Protein AF-A0A0L6TWX8-F1 (afdb_monomer)

Mean predicted aligned error: 14.53 Å

Organism: NCBI:txid52689

Solvent-accessible surface area (backbone atoms only — not comparable to full-atom values): 15611 Å² total; per-residue (Å²): 118,75,70,60,56,54,52,52,52,52,53,52,51,53,51,51,51,51,52,50,50,51,49,51,51,53,54,48,52,55,55,51,54,68,70,70,32,53,70,44,40,87,85,57,81,61,77,42,64,78,26,39,90,95,39,33,25,32,33,83,44,60,60,64,20,26,40,32,37,66,31,41,37,48,28,21,77,72,57,33,27,45,36,45,32,27,65,56,96,90,38,69,46,34,34,43,34,61,51,26,76,34,31,60,36,87,81,57,58,44,62,48,48,66,19,71,42,76,54,89,46,52,65,86,70,58,38,72,68,50,25,43,89,58,18,51,36,34,27,34,24,28,26,41,74,50,64,35,73,33,40,37,39,38,54,39,54,93,77,44,58,66,71,41,41,26,29,37,33,38,48,49,62,51,50,95,78,66,55,95,59,67,71,55,65,50,53,87,90,66,75,86,86,47,71,57,68,44,85,73,48,70,79,37,52,24,53,94,32,26,36,65,50,73,42,46,56,35,14,31,36,35,38,30,67,61,54,94,85,66,73,74,77,63,80,89,72,71,60,86,84,57,59,82,73,76,55,73,57,73,65,50,55,55,54,30,65,75,64,80,45,86,82,78,81,72,86,77,80,77,76,91,76,91,128

Sequence (275 aa):
MVCSEKITKTVSCLFRVLFTIIIIQIVSFTTTYQVFAETIGDDTIHDSGTGIVEDPYIYNVDALSKVSWKHLKTIGDEQIHEIYQIIEYGVVQYSWYFSPEICKNPSISGPYFLGINKYSISKSDNLPGGSSNDSLYFSFALKRDFPGQVKIKLNVSDNFADGTVLALNYYGGYDSTSDHGDSPLILPGEIYTCSGAEAVASGLTVTDGYVEFYVRHGGNYYLKSESTDDATINSDDVVLGKIGELFSGKIAATIADCFGKTIEDTVTGGRFKQH

Radius of gyration: 26.07 Å; Cα contacts (8 Å, |Δi|>4): 466; chains: 1; bounding box: 58×114×45 Å

pLDDT: mean 76.08, std 20.74, range [28.86, 98.56]

Nearest PDB structures (foldseek):
  3vny-assembly1_A  TM=2.890E-01  e=2.982E-03  Acidobacterium capsulatum ATCC 51196
  5l77-assembly1_A  TM=3.018E-01  e=1.497E-02  Acidobacterium capsulatum
  7rga-assembly1_D  TM=3.113E-01  e=1.449E-01  synthetic construct
  4ccl-assembly1_A  TM=1.686E-01  e=3.550E-01  Escherichia coli
  8pe9-assembly1_A  TM=1.745E-01  e=7.271E-01  Homo sapiens

Foldseek 3Di:
DVVVVVVVVVVVVVVVVVVVVVVVVVVVVVVVLLVPAAEDDPPDDFPFFDQDPVTAGEHAGALSHKYALRRLLVCLVVQGWYKYFHDDPNHTQKIKTDGSPLSPQPLRAAIARNHKAWDAAAQVLQEQQGGLQFKIKIFGQFQWFDSFWMKMKGQQQVRDDFFFWKWKKADDRNDPPDDRHDGHTDDHPNDDRDNDIDTDDTRFGQDPRITMDIDGGTTMMMMGGDDPVNPPPDPVPPPVPPPVPVPPDDNQVVVCVVVVDRDDDPPPVDDDDDD

Structure (mmCIF, N/CA/C/O backbone):
data_AF-A0A0L6TWX8-F1
#
_entry.id   AF-A0A0L6TWX8-F1
#
loop_
_atom_site.group_PDB
_atom_site.id
_atom_site.type_symbol
_atom_site.label_atom_id
_atom_site.label_alt_id
_atom_site.label_comp_id
_atom_site.label_asym_id
_atom_site.label_entity_id
_atom_site.label_seq_id
_atom_site.pdbx_PDB_ins_code
_atom_site.Cartn_x
_atom_site.Cartn_y
_atom_site.Cartn_z
_atom_site.occupancy
_atom_site.B_iso_or_equiv
_atom_site.auth_seq_id
_atom_site.auth_comp_id
_atom_site.auth_asym_id
_atom_site.auth_atom_id
_atom_site.pdbx_PDB_model_num
ATOM 1 N N . MET A 1 1 ? -24.073 58.106 -2.240 1.00 52.97 1 MET A N 1
ATOM 2 C CA . MET A 1 1 ? -24.107 56.838 -3.011 1.00 52.97 1 MET A CA 1
ATOM 3 C C . MET A 1 1 ? -22.819 56.529 -3.784 1.00 52.97 1 MET A C 1
ATOM 5 O O . MET A 1 1 ? -22.441 55.371 -3.807 1.00 52.97 1 MET A O 1
ATOM 9 N N . VAL A 1 2 ? -22.080 57.508 -4.326 1.00 51.25 2 VAL A N 1
ATOM 10 C CA . VAL A 1 2 ? -20.881 57.268 -5.175 1.00 51.25 2 VAL A CA 1
ATOM 11 C C . VAL A 1 2 ? -19.676 56.630 -4.445 1.00 51.25 2 VAL A C 1
ATOM 13 O O . VAL A 1 2 ? -18.870 55.935 -5.058 1.00 51.25 2 VAL A O 1
ATOM 16 N N . CYS A 1 3 ? -19.551 56.816 -3.125 1.00 48.66 3 CYS A N 1
ATOM 17 C CA . CYS A 1 3 ? -18.422 56.270 -2.354 1.00 48.66 3 CYS A CA 1
ATOM 18 C C . CYS A 1 3 ? -18.519 54.744 -2.135 1.00 48.66 3 CYS A C 1
ATOM 20 O O . CYS A 1 3 ? -17.508 54.050 -2.108 1.00 48.66 3 CYS A O 1
ATOM 22 N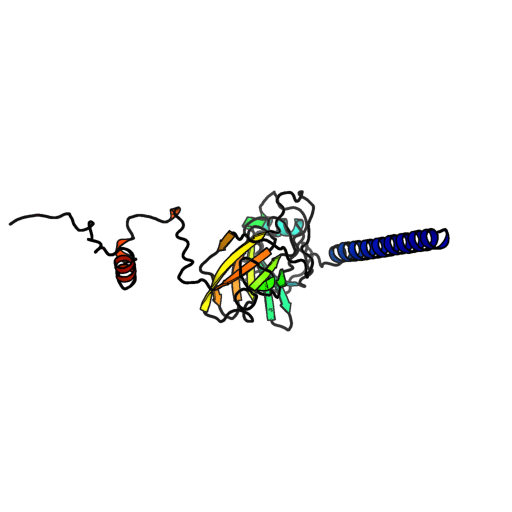 N . SER A 1 4 ? -19.741 54.208 -2.042 1.00 54.06 4 SER A N 1
ATOM 23 C CA . SER A 1 4 ? -19.991 52.782 -1.782 1.00 54.06 4 SER A CA 1
ATOM 24 C C . SER A 1 4 ? -19.680 51.906 -3.006 1.00 54.06 4 SER A C 1
ATOM 26 O O . SER A 1 4 ? -19.086 50.838 -2.873 1.00 54.06 4 SER A O 1
ATOM 28 N N . GLU A 1 5 ? -19.965 52.391 -4.217 1.00 57.28 5 GLU A N 1
ATOM 29 C CA . GLU A 1 5 ? -19.708 51.654 -5.464 1.00 57.28 5 GLU A CA 1
ATOM 30 C C . GLU A 1 5 ? -18.214 51.486 -5.777 1.00 57.28 5 GLU A C 1
ATOM 32 O O . GLU A 1 5 ? -17.787 50.418 -6.223 1.00 57.28 5 GLU A O 1
ATOM 37 N N . LYS A 1 6 ? -17.398 52.521 -5.519 1.00 61.16 6 LYS A N 1
ATOM 38 C CA . LYS A 1 6 ? -15.941 52.450 -5.719 1.00 61.16 6 LYS A CA 1
ATOM 39 C C . LYS A 1 6 ? -15.286 51.454 -4.766 1.00 61.16 6 LYS A C 1
ATOM 41 O O . LYS A 1 6 ? -14.470 50.655 -5.209 1.00 61.16 6 LYS A O 1
ATOM 46 N N . ILE A 1 7 ? -15.679 51.456 -3.491 1.00 63.84 7 ILE A N 1
ATOM 47 C CA . ILE A 1 7 ? -15.157 50.513 -2.491 1.00 63.84 7 ILE A CA 1
ATOM 48 C C . ILE A 1 7 ? -15.524 49.074 -2.879 1.00 63.84 7 ILE A C 1
ATOM 50 O O . ILE A 1 7 ? -14.665 48.196 -2.872 1.00 63.84 7 ILE A O 1
ATOM 54 N N . THR A 1 8 ? -16.763 48.847 -3.320 1.00 62.69 8 THR A N 1
ATOM 55 C CA . THR A 1 8 ? -17.245 47.513 -3.712 1.00 62.69 8 THR A CA 1
ATOM 56 C C . THR A 1 8 ? -16.487 46.951 -4.925 1.00 62.69 8 THR A C 1
ATOM 58 O O . THR A 1 8 ? -16.101 45.781 -4.927 1.00 62.69 8 THR A O 1
ATOM 61 N N . LYS A 1 9 ? -16.189 47.783 -5.935 1.00 67.06 9 LYS A N 1
ATOM 62 C CA . LYS A 1 9 ? -15.389 47.372 -7.106 1.00 67.06 9 LYS A CA 1
ATOM 63 C C . LYS A 1 9 ? -13.933 47.063 -6.746 1.00 67.06 9 LYS A C 1
ATOM 65 O O . LYS A 1 9 ? -13.396 46.066 -7.228 1.00 67.06 9 LYS A O 1
ATOM 70 N N . THR A 1 10 ? -13.311 47.861 -5.879 1.00 67.12 10 THR A N 1
ATOM 71 C CA . THR A 1 10 ? -11.927 47.628 -5.433 1.00 67.12 10 THR A CA 1
ATOM 72 C C . THR A 1 10 ? -11.805 46.342 -4.613 1.00 67.12 10 THR A C 1
ATOM 74 O O . THR A 1 10 ? -10.899 45.548 -4.862 1.00 67.12 10 THR A O 1
ATOM 77 N N . VAL A 1 11 ? -12.747 46.081 -3.700 1.00 64.69 11 VAL A N 1
ATOM 78 C CA . VAL A 1 11 ? -12.783 44.842 -2.901 1.00 64.69 11 VAL A CA 1
ATOM 79 C C . VAL A 1 11 ? -13.007 43.615 -3.790 1.00 64.69 11 VAL A C 1
ATOM 81 O O . VAL A 1 11 ? -12.303 42.620 -3.641 1.00 64.69 11 VAL A O 1
ATOM 84 N N . SER A 1 12 ? -13.916 43.695 -4.769 1.00 71.81 12 SER A N 1
ATOM 85 C CA . SER A 1 12 ? -14.145 42.606 -5.731 1.00 71.81 12 SER A CA 1
ATOM 86 C C . SER A 1 12 ? -12.903 42.303 -6.581 1.00 71.81 12 SER A C 1
ATOM 88 O O . SER A 1 12 ? -12.582 41.137 -6.812 1.00 71.81 12 SER A O 1
ATOM 90 N N . CYS A 1 13 ? -12.166 43.334 -7.008 1.00 70.50 13 CYS A N 1
ATOM 91 C CA . CYS A 1 13 ? -10.932 43.167 -7.775 1.00 70.50 13 CYS A CA 1
ATOM 92 C C . CYS A 1 13 ? -9.820 42.509 -6.942 1.00 70.50 13 CYS A C 1
ATOM 94 O O . CYS A 1 13 ? -9.168 41.584 -7.421 1.00 70.50 13 CYS A O 1
ATOM 96 N N . LEU A 1 14 ? -9.643 42.933 -5.686 1.00 68.56 14 LEU A N 1
ATOM 97 C CA . LEU A 1 14 ? -8.686 42.326 -4.752 1.00 68.56 14 LEU A CA 1
ATOM 98 C C . LEU A 1 14 ? -9.008 40.851 -4.485 1.00 68.56 14 LEU A C 1
ATOM 100 O O . LEU A 1 14 ? -8.105 40.020 -4.528 1.00 68.56 14 LEU A O 1
ATOM 104 N N . PHE A 1 15 ? -10.286 40.510 -4.296 1.00 69.50 15 PHE A N 1
ATOM 105 C CA . PHE A 1 15 ? -10.714 39.121 -4.106 1.00 69.50 15 PHE A CA 1
ATOM 106 C C . PHE A 1 15 ? -10.405 38.245 -5.326 1.00 69.50 15 PHE A C 1
ATOM 108 O O . PHE A 1 15 ? -9.916 37.129 -5.173 1.00 69.50 15 PHE A O 1
ATOM 115 N N . ARG A 1 16 ? -10.632 38.756 -6.544 1.00 68.88 16 ARG A N 1
ATOM 116 C CA . ARG A 1 16 ? -10.313 38.030 -7.786 1.00 68.88 16 ARG A CA 1
ATOM 117 C C . ARG A 1 16 ? -8.814 37.803 -7.954 1.00 68.88 16 ARG A C 1
ATOM 119 O O . ARG A 1 16 ? -8.414 36.707 -8.338 1.00 68.88 16 ARG A O 1
ATOM 126 N N . VAL A 1 17 ? -7.987 38.802 -7.646 1.00 69.25 17 VAL A N 1
ATOM 127 C CA . VAL A 1 17 ? -6.523 38.671 -7.706 1.00 69.25 17 VAL A CA 1
ATOM 128 C C . VAL A 1 17 ? -6.030 37.659 -6.672 1.00 69.25 17 VAL A C 1
ATOM 130 O O . VAL A 1 17 ? -5.263 36.769 -7.026 1.00 69.25 17 VAL A O 1
ATOM 133 N N . LEU A 1 18 ? -6.524 37.724 -5.431 1.00 69.25 18 LEU A N 1
ATOM 134 C CA . LEU A 1 18 ? -6.156 36.779 -4.374 1.00 69.25 18 LEU A CA 1
ATOM 135 C C . LEU A 1 18 ? -6.551 35.340 -4.737 1.00 69.25 18 LEU A C 1
ATOM 137 O O . LEU A 1 18 ? -5.734 34.432 -4.630 1.00 69.25 18 LEU A O 1
ATOM 141 N N . PHE A 1 19 ? -7.774 35.143 -5.235 1.00 69.31 19 PHE A N 1
ATOM 142 C CA . PHE A 1 19 ? -8.264 33.836 -5.675 1.00 69.31 19 PHE A CA 1
ATOM 143 C C . PHE A 1 19 ? -7.432 33.275 -6.837 1.00 69.31 19 PHE A C 1
ATOM 145 O O . PHE A 1 19 ? -7.092 32.098 -6.844 1.00 69.31 19 PHE A O 1
ATOM 152 N N . THR A 1 20 ? -7.026 34.131 -7.779 1.00 63.00 20 THR A N 1
ATOM 153 C CA . THR A 1 20 ? -6.159 33.729 -8.897 1.00 63.00 20 THR A CA 1
ATOM 154 C C . THR A 1 20 ? -4.756 33.349 -8.414 1.00 63.00 20 THR A C 1
ATOM 156 O O . THR A 1 20 ? -4.215 32.349 -8.869 1.00 63.00 20 THR A O 1
ATOM 159 N N . ILE A 1 21 ? -4.178 34.091 -7.461 1.00 65.75 21 ILE A N 1
ATOM 160 C CA . ILE A 1 21 ? -2.875 33.759 -6.858 1.00 65.75 21 ILE A CA 1
ATOM 161 C C . ILE A 1 21 ? -2.948 32.423 -6.111 1.00 65.75 21 ILE A C 1
ATOM 163 O O . ILE A 1 21 ? -2.058 31.596 -6.277 1.00 65.75 21 ILE A O 1
ATOM 167 N N . ILE A 1 22 ? -4.016 32.186 -5.344 1.00 64.25 22 ILE A N 1
ATOM 168 C CA . ILE A 1 22 ? -4.240 30.918 -4.637 1.00 64.25 22 ILE A CA 1
ATOM 169 C C . ILE A 1 22 ? -4.346 29.760 -5.636 1.00 64.25 22 ILE A C 1
ATOM 171 O O . ILE A 1 22 ? -3.660 28.757 -5.468 1.00 64.25 22 ILE A O 1
ATOM 175 N N . ILE A 1 23 ? -5.126 29.912 -6.713 1.00 58.44 23 ILE A N 1
ATOM 176 C CA . ILE A 1 23 ? -5.220 28.893 -7.770 1.00 58.44 23 ILE A CA 1
ATOM 177 C C . ILE A 1 23 ? -3.853 28.640 -8.408 1.00 58.44 23 ILE A C 1
ATOM 179 O O . ILE A 1 23 ? -3.458 27.487 -8.541 1.00 58.44 23 ILE A O 1
ATOM 183 N N . ILE A 1 24 ? -3.105 29.688 -8.768 1.00 55.84 24 ILE A N 1
ATOM 184 C CA . ILE A 1 24 ? -1.770 29.537 -9.362 1.00 55.84 24 ILE A CA 1
ATOM 185 C C . ILE A 1 24 ? -0.830 28.816 -8.395 1.00 55.84 24 ILE A C 1
ATOM 187 O O . ILE A 1 24 ? -0.098 27.932 -8.830 1.00 55.84 24 ILE A O 1
ATOM 191 N N . GLN A 1 25 ? -0.860 29.133 -7.098 1.00 51.19 25 GLN A N 1
ATOM 192 C CA . GLN A 1 25 ? -0.039 28.437 -6.108 1.00 51.19 25 GLN A CA 1
ATOM 193 C C . GLN A 1 25 ? -0.443 26.967 -5.946 1.00 51.19 25 GLN A C 1
ATOM 195 O O . GLN A 1 25 ? 0.442 26.121 -5.918 1.00 51.19 25 GLN A O 1
ATOM 200 N N . ILE A 1 26 ? -1.739 26.639 -5.936 1.00 56.88 26 ILE A N 1
ATOM 201 C CA . ILE A 1 26 ? -2.235 25.252 -5.858 1.00 56.88 26 ILE A CA 1
ATOM 202 C C . ILE A 1 26 ? -1.855 24.447 -7.113 1.00 56.88 26 ILE A C 1
ATOM 204 O O . ILE A 1 26 ? -1.359 23.323 -7.008 1.00 56.88 26 ILE A O 1
ATOM 208 N N . VAL A 1 27 ? -2.038 25.022 -8.305 1.00 54.56 27 VAL A N 1
ATOM 209 C CA . VAL A 1 27 ? -1.674 24.385 -9.585 1.00 54.56 27 VAL A CA 1
ATOM 210 C C . VAL A 1 27 ? -0.156 24.232 -9.707 1.00 54.56 27 VAL A C 1
ATOM 212 O O . VAL A 1 27 ? 0.332 23.205 -10.178 1.00 54.56 27 VAL A O 1
ATOM 215 N N . SER A 1 28 ? 0.613 25.212 -9.227 1.00 47.78 28 SER A N 1
ATOM 216 C CA . SER A 1 28 ? 2.074 25.107 -9.177 1.00 47.78 28 SER A CA 1
ATOM 217 C C . SER A 1 28 ? 2.501 24.009 -8.204 1.00 47.78 28 SER A C 1
ATOM 219 O O . SER A 1 28 ? 3.353 23.204 -8.549 1.00 47.78 28 SER A O 1
ATOM 221 N N . PHE A 1 29 ? 1.883 23.899 -7.025 1.00 48.72 29 PHE A N 1
ATOM 222 C CA . PHE A 1 29 ? 2.248 22.880 -6.035 1.00 48.72 29 PHE A CA 1
ATOM 223 C C . PHE A 1 29 ? 1.997 21.457 -6.556 1.00 48.72 29 PHE A C 1
ATOM 225 O O . PHE A 1 29 ? 2.866 20.598 -6.450 1.00 48.72 29 PHE A O 1
ATOM 232 N N . THR A 1 30 ? 0.846 21.230 -7.195 1.00 50.22 30 THR A N 1
ATOM 233 C CA . THR A 1 30 ? 0.455 19.924 -7.757 1.00 50.22 30 THR A CA 1
ATOM 234 C C . THR A 1 30 ? 1.315 19.491 -8.947 1.00 50.22 30 THR A C 1
ATOM 236 O O . THR A 1 30 ? 1.761 18.345 -8.995 1.00 50.22 30 THR A O 1
ATOM 239 N N . THR A 1 31 ? 1.624 20.404 -9.872 1.00 50.50 31 THR A N 1
ATOM 240 C CA . THR A 1 31 ? 2.529 20.119 -11.004 1.00 50.50 31 THR A CA 1
ATOM 241 C C . THR A 1 31 ? 3.974 19.896 -10.558 1.00 50.50 31 THR A C 1
ATOM 243 O O . THR A 1 31 ? 4.633 18.986 -11.054 1.00 50.50 31 THR A O 1
ATOM 246 N N . THR A 1 32 ? 4.454 20.652 -9.568 1.00 48.44 32 THR A N 1
ATOM 247 C CA . THR A 1 32 ? 5.786 20.452 -8.970 1.00 48.44 32 THR A CA 1
ATOM 248 C C . THR A 1 32 ? 5.875 19.070 -8.308 1.00 48.44 32 THR A C 1
ATOM 250 O O . THR A 1 32 ? 6.834 18.337 -8.532 1.00 48.44 32 THR A O 1
ATOM 253 N N . TYR A 1 33 ? 4.833 18.646 -7.587 1.00 49.78 33 TYR A N 1
ATOM 254 C CA . TYR A 1 33 ? 4.781 17.341 -6.917 1.00 49.78 33 TYR A CA 1
ATOM 255 C C . TYR A 1 33 ? 4.940 16.153 -7.884 1.00 49.78 33 TYR A C 1
ATOM 257 O O . TYR A 1 33 ? 5.657 15.199 -7.594 1.00 49.78 33 TYR A O 1
ATOM 265 N N . GLN A 1 34 ? 4.331 16.219 -9.074 1.00 51.22 34 GLN A N 1
ATOM 266 C CA . GLN A 1 34 ? 4.442 15.152 -10.077 1.00 51.22 34 GLN A CA 1
ATOM 267 C C . GLN A 1 34 ? 5.815 15.084 -10.768 1.00 51.22 34 GLN A C 1
ATOM 269 O O . GLN A 1 34 ? 6.209 14.005 -11.228 1.00 51.22 34 GLN A O 1
ATOM 274 N N . VAL A 1 35 ? 6.532 16.210 -10.851 1.00 53.06 35 VAL A N 1
ATOM 275 C CA . VAL A 1 35 ? 7.822 16.334 -11.554 1.00 53.06 35 VAL A CA 1
ATOM 276 C C . VAL A 1 35 ? 9.005 15.885 -10.688 1.00 53.06 35 VAL A C 1
ATOM 278 O O . VAL A 1 35 ? 9.971 15.368 -11.241 1.00 53.06 35 VAL A O 1
ATOM 281 N N . PHE A 1 36 ? 8.928 16.018 -9.358 1.00 55.78 36 PHE A N 1
ATOM 282 C CA . PHE A 1 36 ? 10.030 15.666 -8.443 1.00 55.78 36 PHE A CA 1
ATOM 283 C C . PHE A 1 36 ? 9.900 14.301 -7.756 1.00 55.78 36 PHE A C 1
ATOM 285 O O . PHE A 1 36 ? 10.819 13.895 -7.054 1.00 55.78 36 PHE A O 1
ATOM 292 N N . ALA A 1 37 ? 8.794 13.584 -7.965 1.00 67.38 37 ALA A N 1
ATOM 293 C CA . ALA A 1 37 ? 8.661 12.197 -7.534 1.00 67.38 37 ALA A CA 1
ATOM 294 C C . ALA A 1 37 ? 9.741 11.321 -8.191 1.00 67.38 37 ALA A C 1
ATOM 296 O O . ALA A 1 37 ? 9.761 11.195 -9.425 1.00 67.38 37 ALA A O 1
ATOM 297 N N . GLU A 1 38 ? 10.599 10.700 -7.376 1.00 83.75 38 GLU A N 1
ATOM 298 C CA . GLU A 1 38 ? 11.578 9.723 -7.848 1.00 83.75 38 GLU A CA 1
ATOM 299 C C . GLU A 1 38 ? 10.867 8.634 -8.652 1.00 83.75 38 GLU A C 1
ATOM 301 O O . GLU A 1 38 ? 9.822 8.111 -8.252 1.00 83.75 38 GLU A O 1
ATOM 306 N N . THR A 1 39 ? 11.385 8.371 -9.850 1.00 90.50 39 THR A N 1
ATOM 307 C CA . THR A 1 39 ? 10.780 7.419 -10.778 1.00 90.50 39 THR A CA 1
ATOM 308 C C . THR A 1 39 ? 11.631 6.174 -10.825 1.00 90.50 39 THR A C 1
ATOM 310 O O . THR A 1 39 ? 12.748 6.226 -11.326 1.00 90.50 39 THR A O 1
ATOM 313 N N . ILE A 1 40 ? 11.059 5.064 -10.376 1.00 93.00 40 ILE A N 1
ATOM 314 C CA . ILE A 1 40 ? 11.683 3.752 -10.470 1.00 93.00 40 ILE A CA 1
ATOM 315 C C . ILE A 1 40 ? 11.456 3.226 -11.893 1.00 93.00 40 ILE A C 1
ATOM 317 O O . ILE A 1 40 ? 10.316 3.057 -12.360 1.00 93.00 40 ILE A O 1
ATOM 321 N N . GLY A 1 41 ? 12.564 3.076 -12.608 1.00 91.75 41 GLY A N 1
ATOM 322 C CA . GLY A 1 41 ? 12.681 2.605 -13.984 1.00 91.75 41 GLY A CA 1
ATOM 323 C C . GLY A 1 41 ? 13.648 1.425 -14.095 1.00 91.75 41 GLY A C 1
ATOM 324 O O . GLY A 1 41 ? 14.266 1.029 -13.114 1.00 91.75 41 GLY A O 1
ATOM 325 N N . ASP A 1 42 ? 13.823 0.896 -15.308 1.00 87.88 42 ASP A N 1
ATOM 326 C CA . ASP A 1 42 ? 14.694 -0.267 -15.567 1.00 87.88 42 ASP A CA 1
ATOM 327 C C . ASP A 1 42 ? 16.180 -0.019 -15.238 1.00 87.88 42 ASP A C 1
ATOM 329 O O . ASP A 1 42 ? 16.956 -0.956 -15.083 1.00 87.88 42 ASP A O 1
ATOM 333 N N . ASP A 1 43 ? 16.593 1.244 -15.152 1.00 87.31 43 ASP A N 1
ATOM 334 C CA . ASP A 1 43 ? 17.942 1.682 -14.794 1.00 87.31 43 ASP A CA 1
ATOM 335 C C . ASP A 1 43 ? 18.112 1.978 -13.295 1.00 87.31 43 ASP A C 1
ATOM 337 O O . ASP A 1 43 ? 19.210 2.330 -12.854 1.00 87.31 43 ASP A O 1
ATOM 341 N N . THR A 1 44 ? 17.046 1.845 -12.503 1.00 89.94 44 THR A N 1
ATOM 342 C CA . THR A 1 44 ? 17.088 2.107 -11.062 1.00 89.94 44 THR A CA 1
ATOM 343 C C . THR A 1 44 ? 17.765 0.953 -10.335 1.00 89.94 44 THR A C 1
ATOM 345 O O . THR A 1 44 ? 17.359 -0.203 -10.438 1.00 89.94 44 THR A O 1
ATOM 348 N N . ILE A 1 45 ? 18.806 1.278 -9.571 1.00 90.38 45 ILE A N 1
ATOM 349 C CA . ILE A 1 45 ? 19.571 0.302 -8.797 1.00 90.38 45 ILE A CA 1
ATOM 350 C C . ILE A 1 45 ? 18.811 0.001 -7.503 1.00 90.38 45 ILE A C 1
ATOM 352 O O . ILE A 1 45 ? 18.521 0.908 -6.730 1.00 90.38 45 ILE A O 1
ATOM 356 N N . HIS A 1 46 ? 18.515 -1.273 -7.268 1.00 93.88 46 HIS A N 1
ATOM 357 C CA . HIS A 1 46 ? 17.953 -1.771 -6.013 1.00 93.88 46 HIS A CA 1
ATOM 358 C C . HIS A 1 46 ? 18.956 -1.673 -4.848 1.00 93.88 46 HIS A C 1
ATOM 360 O O . HIS A 1 46 ? 20.176 -1.722 -5.042 1.00 93.88 46 HIS A O 1
ATOM 366 N N . ASP A 1 47 ? 18.464 -1.649 -3.615 1.00 96.06 47 ASP A N 1
ATOM 367 C CA . ASP A 1 47 ? 19.307 -1.650 -2.417 1.00 96.06 47 ASP A CA 1
ATOM 368 C C . ASP A 1 47 ? 19.834 -3.046 -2.060 1.00 96.06 47 ASP A C 1
ATOM 370 O O . ASP A 1 47 ? 20.938 -3.182 -1.529 1.00 96.06 47 ASP A O 1
ATOM 374 N N . SER A 1 48 ? 19.048 -4.096 -2.319 1.00 96.25 48 SER A N 1
ATOM 375 C CA . SER A 1 48 ? 19.425 -5.487 -2.028 1.00 96.25 48 SER A CA 1
ATOM 376 C C . SER A 1 48 ? 18.574 -6.502 -2.800 1.00 96.25 48 SER A C 1
ATOM 378 O O . SER A 1 48 ? 17.642 -6.115 -3.501 1.00 96.25 48 SER A O 1
ATOM 380 N N . GLY A 1 49 ? 18.896 -7.791 -2.648 1.00 96.06 49 GLY A N 1
ATOM 381 C CA . GLY A 1 49 ? 18.180 -8.917 -3.251 1.00 96.06 49 GLY A CA 1
ATOM 382 C C . GLY A 1 49 ? 18.749 -9.377 -4.593 1.00 96.06 49 GLY A C 1
ATOM 383 O O . GLY A 1 49 ? 19.695 -8.791 -5.126 1.00 96.06 49 GLY A O 1
ATOM 384 N N . THR A 1 50 ? 18.163 -10.439 -5.144 1.00 95.25 50 THR A N 1
ATOM 385 C CA . THR A 1 50 ? 18.542 -11.033 -6.440 1.00 95.25 50 THR A CA 1
ATOM 386 C C . THR A 1 50 ? 17.388 -11.108 -7.442 1.00 95.25 50 THR A C 1
ATOM 388 O O . THR A 1 50 ? 17.605 -11.527 -8.578 1.00 95.25 50 THR A O 1
ATOM 391 N N . GLY A 1 51 ? 16.190 -10.659 -7.055 1.00 93.94 51 GLY A N 1
ATOM 392 C CA . GLY A 1 51 ? 15.032 -10.528 -7.942 1.00 93.94 51 GLY A CA 1
ATOM 393 C C . GLY A 1 51 ? 14.198 -11.803 -8.066 1.00 93.94 51 GLY A C 1
ATOM 394 O O . GLY A 1 51 ? 13.304 -11.867 -8.907 1.00 93.94 51 GLY A O 1
ATOM 395 N N . ILE A 1 52 ? 14.467 -12.814 -7.236 1.00 94.62 52 ILE A N 1
ATOM 396 C CA . ILE A 1 52 ? 13.711 -14.075 -7.175 1.00 94.62 52 ILE A CA 1
ATOM 397 C C . ILE A 1 52 ? 12.687 -14.048 -6.033 1.00 94.62 52 ILE A C 1
ATOM 399 O O . ILE A 1 52 ? 12.748 -13.189 -5.161 1.00 94.62 52 ILE A O 1
ATOM 403 N N . VAL A 1 53 ? 11.750 -14.999 -6.004 1.00 93.38 53 VAL A N 1
ATOM 404 C CA . VAL A 1 53 ? 10.664 -15.045 -5.003 1.00 93.38 53 VAL A CA 1
ATOM 405 C C . VAL A 1 53 ? 11.198 -15.024 -3.566 1.00 93.38 53 VAL A C 1
ATOM 407 O O . VAL A 1 53 ? 10.677 -14.299 -2.720 1.00 93.38 53 VAL A O 1
ATOM 410 N N . GLU A 1 54 ? 12.220 -15.832 -3.285 1.00 95.69 54 GLU A N 1
ATOM 411 C CA . GLU A 1 54 ? 12.801 -16.000 -1.950 1.00 95.69 54 GLU A CA 1
ATOM 412 C C . GLU A 1 54 ? 13.733 -14.850 -1.547 1.00 95.69 54 GLU A C 1
ATOM 414 O O . GLU A 1 54 ? 14.031 -14.694 -0.364 1.00 95.69 54 GLU A O 1
ATOM 419 N N . ASP A 1 55 ? 14.194 -14.067 -2.522 1.00 96.50 55 ASP A N 1
ATOM 420 C CA . ASP A 1 55 ? 15.143 -12.966 -2.355 1.00 96.50 55 ASP A CA 1
ATOM 421 C C . ASP A 1 55 ? 14.829 -11.838 -3.360 1.00 96.50 55 ASP A C 1
ATOM 423 O O . ASP A 1 55 ? 15.577 -11.613 -4.325 1.00 96.50 55 ASP A O 1
ATOM 427 N N . PRO A 1 56 ? 13.671 -11.171 -3.192 1.00 96.94 56 PRO A N 1
ATOM 428 C CA . PRO A 1 56 ? 13.205 -10.150 -4.118 1.00 96.94 56 PRO A CA 1
ATOM 429 C C . PRO A 1 56 ? 14.123 -8.933 -4.068 1.00 96.94 56 PRO A C 1
ATOM 431 O O . PRO A 1 56 ? 14.731 -8.646 -3.036 1.00 96.94 56 PRO A O 1
ATOM 434 N N . TYR A 1 57 ? 14.183 -8.173 -5.158 1.00 96.94 57 TYR A N 1
ATOM 435 C CA . TYR A 1 57 ? 14.831 -6.871 -5.121 1.00 96.94 57 TYR A CA 1
ATOM 436 C C . TYR A 1 57 ? 14.114 -5.948 -4.145 1.00 96.94 57 TYR A C 1
ATOM 438 O O . TYR A 1 57 ? 12.888 -5.834 -4.161 1.00 96.94 57 TYR A O 1
ATOM 446 N N . ILE A 1 58 ? 14.883 -5.288 -3.287 1.00 97.19 58 ILE A N 1
ATOM 447 C CA . ILE A 1 58 ? 14.364 -4.338 -2.309 1.00 97.19 58 ILE A CA 1
ATOM 448 C C . ILE A 1 58 ? 14.768 -2.937 -2.731 1.00 97.19 58 ILE A C 1
ATOM 450 O O . ILE A 1 58 ? 15.948 -2.677 -2.959 1.00 97.19 58 ILE A O 1
ATOM 454 N N . TYR A 1 59 ? 13.790 -2.042 -2.765 1.00 96.81 59 TYR A N 1
ATOM 455 C CA . TYR A 1 59 ? 13.980 -0.618 -2.996 1.00 96.81 59 TYR A CA 1
ATOM 456 C C . TYR A 1 59 ? 13.486 0.151 -1.773 1.00 96.81 59 TYR A C 1
ATOM 458 O O . TYR A 1 59 ? 12.310 0.057 -1.416 1.00 96.81 59 TYR A O 1
ATOM 466 N N . ASN A 1 60 ? 14.359 0.926 -1.146 1.00 95.25 60 ASN A N 1
ATOM 467 C CA . ASN A 1 60 ? 14.024 1.872 -0.093 1.00 95.25 60 ASN A CA 1
ATOM 468 C C . ASN A 1 60 ? 13.723 3.214 -0.745 1.00 95.25 60 ASN A C 1
ATOM 470 O O . ASN A 1 60 ? 14.609 3.868 -1.290 1.00 95.25 60 ASN A O 1
ATOM 474 N N . VAL A 1 61 ? 12.457 3.603 -0.714 1.00 93.44 61 VAL A N 1
ATOM 475 C CA . VAL A 1 61 ? 11.945 4.717 -1.508 1.00 93.44 61 VAL A CA 1
ATOM 476 C C . VAL A 1 61 ? 11.171 5.686 -0.631 1.00 93.44 61 VAL A C 1
ATOM 478 O O . VAL A 1 61 ? 10.635 5.324 0.418 1.00 93.44 61 VAL A O 1
ATOM 481 N N . ASP A 1 62 ? 11.064 6.928 -1.087 1.00 89.75 62 ASP A N 1
ATOM 482 C CA . ASP A 1 62 ? 10.249 7.929 -0.408 1.00 89.75 62 ASP A CA 1
ATOM 483 C C . ASP A 1 62 ? 8.757 7.734 -0.711 1.00 89.75 62 ASP A C 1
ATOM 485 O O . ASP A 1 62 ? 8.381 7.246 -1.780 1.00 89.75 62 ASP A O 1
ATOM 489 N N . ALA A 1 63 ? 7.884 8.222 0.176 1.00 87.25 63 ALA A N 1
ATOM 490 C CA . ALA A 1 63 ? 6.426 8.207 -0.010 1.00 87.25 63 ALA A CA 1
ATOM 491 C C . ALA A 1 63 ? 5.950 8.937 -1.287 1.00 87.25 63 ALA A C 1
ATOM 493 O O . ALA A 1 63 ? 4.817 8.756 -1.732 1.00 87.25 63 ALA A O 1
ATOM 494 N N . LEU A 1 64 ? 6.806 9.778 -1.875 1.00 87.12 64 LEU A N 1
ATOM 495 C CA . LEU A 1 64 ? 6.532 10.499 -3.120 1.00 87.12 64 LEU A CA 1
ATOM 496 C C . LEU A 1 64 ? 6.872 9.689 -4.372 1.00 87.12 64 LEU A C 1
ATOM 498 O O . LEU A 1 64 ? 6.506 10.099 -5.473 1.00 87.12 64 LEU A O 1
ATOM 502 N N . SER A 1 65 ? 7.581 8.575 -4.217 1.00 91.31 65 SER A N 1
ATOM 503 C CA . SER A 1 65 ? 8.121 7.798 -5.325 1.00 91.31 65 SER A CA 1
ATOM 504 C C . SER A 1 65 ? 7.023 7.154 -6.158 1.00 91.31 65 SER A C 1
ATOM 506 O O . SER A 1 65 ? 5.902 6.888 -5.702 1.00 91.31 65 SER A O 1
ATOM 508 N N . LYS A 1 66 ? 7.357 6.887 -7.417 1.00 92.19 66 LYS A N 1
ATOM 509 C CA . LYS A 1 66 ? 6.462 6.244 -8.373 1.00 92.19 66 LYS A CA 1
ATOM 510 C C . LYS A 1 66 ? 7.201 5.204 -9.197 1.00 92.19 66 LYS A C 1
ATOM 512 O O . LYS A 1 66 ? 8.338 5.416 -9.605 1.00 92.19 66 LYS A O 1
ATOM 517 N N . VAL A 1 67 ? 6.514 4.118 -9.520 1.00 92.94 67 VAL A N 1
ATOM 518 C CA . VAL A 1 67 ? 7.016 3.098 -10.442 1.00 92.94 67 VAL A CA 1
ATOM 519 C C . VAL A 1 67 ? 6.519 3.417 -11.843 1.00 92.94 67 VAL A C 1
ATOM 521 O O . VAL A 1 67 ? 5.329 3.688 -12.059 1.00 92.94 67 VAL A O 1
ATOM 524 N N . SER A 1 68 ? 7.427 3.423 -12.815 1.00 92.12 68 SER A N 1
ATOM 525 C CA . SER A 1 68 ? 7.035 3.619 -14.206 1.00 92.12 68 SER A CA 1
ATOM 526 C C . SER A 1 68 ? 6.266 2.398 -14.725 1.00 92.12 68 SER A C 1
ATOM 528 O O . SER A 1 68 ? 6.606 1.253 -14.445 1.00 92.12 68 SER A O 1
ATOM 530 N N . TRP A 1 69 ? 5.237 2.623 -15.544 1.00 89.94 69 TRP A N 1
ATOM 531 C CA . TRP A 1 69 ? 4.486 1.516 -16.147 1.00 89.94 69 TRP A CA 1
ATOM 532 C C . TRP A 1 69 ? 5.336 0.635 -17.067 1.00 89.94 69 TRP A C 1
ATOM 534 O O . TRP A 1 69 ? 5.003 -0.527 -17.270 1.00 89.94 69 TRP A O 1
ATOM 544 N N . LYS A 1 70 ? 6.397 1.196 -17.664 1.00 91.81 70 LYS A N 1
ATOM 545 C CA . LYS A 1 70 ? 7.328 0.445 -18.513 1.00 91.81 70 LYS A CA 1
ATOM 546 C C . LYS A 1 70 ? 8.108 -0.554 -17.675 1.00 91.81 70 LYS A C 1
ATOM 548 O O . LYS A 1 70 ? 8.143 -1.717 -18.036 1.00 91.81 70 LYS A O 1
ATOM 553 N N . HIS A 1 71 ? 8.600 -0.107 -16.525 1.00 93.62 71 HIS A N 1
ATOM 554 C CA . HIS A 1 71 ? 9.298 -0.971 -15.592 1.00 93.62 71 HIS A CA 1
ATOM 555 C C . HIS A 1 71 ? 8.397 -2.070 -15.028 1.00 93.62 71 HIS A C 1
ATOM 557 O O . HIS A 1 71 ? 8.781 -3.231 -15.027 1.00 93.62 71 HIS A O 1
ATOM 563 N N . LEU A 1 72 ? 7.139 -1.754 -14.689 1.00 92.81 72 LEU A N 1
ATOM 564 C CA . LEU A 1 72 ? 6.176 -2.801 -14.329 1.00 92.81 72 LEU A CA 1
ATOM 565 C C . LEU A 1 72 ? 6.016 -3.852 -15.439 1.00 92.81 72 LEU A C 1
ATOM 567 O O . LEU A 1 72 ? 5.877 -5.027 -15.131 1.00 92.81 72 LEU A O 1
ATOM 571 N N . LYS A 1 73 ? 6.071 -3.478 -16.725 1.00 92.12 73 LYS A N 1
ATOM 572 C CA . LYS A 1 73 ? 6.064 -4.474 -17.810 1.00 92.12 73 LYS A CA 1
ATOM 573 C C . LYS A 1 73 ? 7.331 -5.324 -17.810 1.00 92.12 73 LYS A C 1
ATOM 575 O O . LYS A 1 73 ? 7.203 -6.534 -17.938 1.00 92.12 73 LYS A O 1
ATOM 580 N N . THR A 1 74 ? 8.504 -4.730 -17.592 1.00 92.88 74 THR A N 1
ATOM 581 C CA . THR A 1 74 ? 9.775 -5.461 -17.439 1.00 92.88 74 THR A CA 1
ATOM 582 C C . THR A 1 74 ? 9.691 -6.502 -16.322 1.00 92.88 74 THR A C 1
ATOM 584 O O . THR A 1 74 ? 9.994 -7.667 -16.556 1.00 92.88 74 THR A O 1
ATOM 587 N N . ILE A 1 75 ? 9.166 -6.129 -15.149 1.00 93.50 75 ILE A N 1
ATOM 588 C CA . ILE A 1 75 ? 8.919 -7.050 -14.022 1.00 93.50 75 ILE A CA 1
ATOM 589 C C . ILE A 1 75 ? 8.064 -8.246 -14.468 1.00 93.50 75 ILE A C 1
ATOM 591 O O . ILE A 1 75 ? 8.361 -9.399 -14.149 1.00 93.50 75 ILE A O 1
ATOM 595 N N . GLY A 1 76 ? 7.007 -7.982 -15.241 1.00 93.25 76 GLY A N 1
ATOM 596 C CA . GLY A 1 76 ? 6.137 -9.017 -15.792 1.00 93.25 76 GLY A CA 1
ATOM 597 C C . GLY A 1 76 ? 6.830 -9.904 -16.827 1.00 93.25 76 GLY A C 1
ATOM 598 O O . GLY A 1 76 ? 6.742 -11.128 -16.737 1.00 93.25 76 GLY A O 1
ATOM 599 N N . ASP A 1 77 ? 7.527 -9.315 -17.790 1.00 93.62 77 ASP A N 1
ATOM 600 C CA . ASP A 1 77 ? 8.164 -10.027 -18.901 1.00 93.62 77 ASP A CA 1
ATOM 601 C C . ASP A 1 77 ? 9.355 -10.877 -18.430 1.00 93.62 77 ASP A C 1
ATOM 603 O O . ASP A 1 77 ? 9.507 -12.023 -18.860 1.00 93.62 77 ASP A O 1
ATOM 607 N N . GLU A 1 78 ? 10.150 -10.353 -17.497 1.00 94.38 78 GLU A N 1
ATOM 608 C CA . GLU A 1 78 ? 11.367 -10.990 -16.982 1.00 94.38 78 GLU A CA 1
ATOM 609 C C . GLU A 1 78 ? 11.136 -11.828 -15.716 1.00 94.38 78 GLU A C 1
ATOM 611 O O . GLU A 1 78 ? 12.038 -12.537 -15.278 1.00 94.38 78 GLU A O 1
ATOM 616 N N . GLN A 1 79 ? 9.916 -11.818 -15.166 1.00 94.69 79 GLN A N 1
ATOM 617 C CA . GLN A 1 79 ? 9.550 -12.551 -13.945 1.00 94.69 79 GLN A CA 1
ATOM 618 C C . GLN A 1 79 ? 10.355 -12.122 -12.707 1.00 94.69 79 GLN A C 1
ATOM 620 O O . GLN A 1 79 ? 10.760 -12.955 -11.898 1.00 94.69 79 GLN A O 1
ATOM 625 N N . ILE A 1 80 ? 10.567 -10.815 -12.559 1.00 94.12 80 ILE A N 1
ATOM 626 C CA . ILE A 1 80 ? 11.333 -10.228 -11.454 1.00 94.12 80 ILE A CA 1
ATOM 627 C C . ILE A 1 80 ? 10.418 -10.006 -10.247 1.00 94.12 80 ILE A C 1
ATOM 629 O O . ILE A 1 80 ? 9.283 -9.559 -10.383 1.00 94.12 80 ILE A O 1
ATOM 633 N N . HIS A 1 81 ? 10.905 -10.295 -9.046 1.00 95.56 81 HIS A N 1
ATOM 634 C CA . HIS A 1 81 ? 10.192 -10.040 -7.799 1.00 95.56 81 HIS A CA 1
ATOM 635 C C . HIS A 1 81 ? 10.786 -8.823 -7.095 1.00 95.56 81 HIS A C 1
ATOM 637 O O . HIS A 1 81 ? 11.970 -8.825 -6.771 1.00 95.56 81 HIS A O 1
ATOM 643 N N . GLU A 1 82 ? 9.960 -7.811 -6.818 1.00 95.94 82 GLU A N 1
ATOM 644 C CA . GLU A 1 82 ? 10.410 -6.552 -6.212 1.00 95.94 82 GLU A CA 1
ATOM 645 C C . GLU A 1 82 ? 9.510 -6.100 -5.061 1.00 95.94 82 GLU A C 1
ATOM 647 O O . GLU A 1 82 ? 8.285 -6.243 -5.115 1.00 95.94 82 GLU A O 1
ATOM 652 N N . ILE A 1 83 ? 10.118 -5.512 -4.032 1.00 97.19 83 ILE A N 1
ATOM 653 C CA . ILE A 1 83 ? 9.440 -4.886 -2.899 1.00 97.19 83 ILE A CA 1
ATOM 654 C C . ILE A 1 83 ? 9.909 -3.438 -2.777 1.00 97.19 83 ILE A C 1
ATOM 656 O O . ILE A 1 83 ? 11.095 -3.169 -2.589 1.00 97.19 83 ILE A O 1
ATOM 660 N N . TYR A 1 84 ? 8.954 -2.513 -2.783 1.00 97.12 84 TYR A N 1
ATOM 661 C CA . TYR A 1 84 ? 9.208 -1.094 -2.542 1.00 97.12 84 TYR A CA 1
ATOM 662 C C . TYR A 1 84 ? 8.843 -0.755 -1.097 1.00 97.12 84 TYR A C 1
ATOM 664 O O . TYR A 1 84 ? 7.674 -0.860 -0.720 1.00 97.12 84 TYR A O 1
ATOM 672 N N . GLN A 1 85 ? 9.824 -0.385 -0.280 1.00 97.81 85 GLN A N 1
ATOM 673 C CA . GLN A 1 85 ? 9.682 -0.111 1.149 1.00 97.81 85 GLN A CA 1
ATOM 674 C C . GLN A 1 85 ? 9.782 1.383 1.425 1.00 97.81 85 GLN A C 1
ATOM 676 O O . GLN A 1 85 ? 10.717 2.044 0.984 1.00 97.81 85 GLN A O 1
ATOM 681 N N . ILE A 1 86 ? 8.837 1.896 2.208 1.00 96.06 86 ILE A N 1
ATOM 682 C CA . ILE A 1 86 ? 8.880 3.263 2.713 1.00 96.06 86 ILE A CA 1
ATOM 683 C C . ILE A 1 86 ? 9.258 3.175 4.187 1.00 96.06 86 ILE A C 1
ATOM 685 O O . ILE A 1 86 ? 8.538 2.570 4.987 1.00 96.06 86 ILE A O 1
ATOM 689 N N . ILE A 1 87 ? 10.407 3.753 4.534 1.00 93.56 87 ILE A N 1
ATOM 690 C CA . ILE A 1 87 ? 10.998 3.683 5.872 1.00 93.56 87 ILE A CA 1
ATOM 691 C C . ILE A 1 87 ? 11.007 5.078 6.486 1.00 93.56 87 ILE A C 1
ATOM 693 O O . ILE A 1 87 ? 11.597 6.005 5.939 1.00 93.56 87 ILE A O 1
ATOM 697 N N . GLU A 1 88 ? 10.425 5.212 7.673 1.00 90.38 88 GLU A N 1
ATOM 698 C CA . GLU A 1 88 ? 10.488 6.438 8.466 1.00 90.38 88 GLU A CA 1
ATOM 699 C C . GLU A 1 88 ? 11.132 6.128 9.813 1.00 90.38 88 GLU A C 1
ATOM 701 O O . GLU A 1 88 ? 10.754 5.176 10.496 1.00 90.38 88 GLU A O 1
ATOM 706 N N . TYR A 1 89 ? 12.144 6.916 10.186 1.00 90.00 89 TYR A N 1
ATOM 707 C CA . TYR A 1 89 ? 12.881 6.759 11.447 1.00 90.00 89 TYR A CA 1
ATOM 708 C C . TYR A 1 89 ? 13.434 5.338 11.687 1.00 90.00 89 TYR A C 1
ATOM 710 O O . TYR A 1 89 ? 13.523 4.880 12.824 1.00 90.00 89 TYR A O 1
ATOM 718 N N . GLY A 1 90 ? 13.823 4.641 10.614 1.00 90.06 90 GLY A N 1
ATOM 719 C CA . GLY A 1 90 ? 14.364 3.277 10.676 1.00 90.06 90 GLY A CA 1
ATOM 720 C C . GLY A 1 90 ? 13.309 2.174 10.801 1.00 90.06 90 GLY A C 1
ATOM 721 O O . GLY A 1 90 ? 13.673 1.015 10.984 1.00 90.06 90 GLY A O 1
ATOM 722 N N . VAL A 1 91 ? 12.022 2.509 10.690 1.00 93.50 91 VAL A N 1
ATOM 723 C CA . VAL A 1 91 ? 10.905 1.560 10.732 1.00 93.50 91 VAL A CA 1
ATOM 724 C C . VAL A 1 91 ? 10.183 1.570 9.389 1.00 93.50 91 VAL A C 1
ATOM 726 O O . VAL A 1 91 ? 9.827 2.634 8.881 1.00 93.50 91 VAL A O 1
ATOM 729 N N . VAL A 1 92 ? 9.942 0.388 8.816 1.00 96.31 92 VAL A N 1
ATOM 730 C CA . VAL A 1 92 ? 9.099 0.256 7.620 1.00 96.31 92 VAL A CA 1
ATOM 731 C C . VAL A 1 92 ? 7.689 0.716 7.985 1.00 96.31 92 VAL A C 1
ATOM 733 O O . VAL A 1 92 ? 7.059 0.169 8.886 1.00 96.31 92 VAL A O 1
ATOM 736 N N . GLN A 1 93 ? 7.186 1.734 7.300 1.00 97.25 93 GLN A N 1
ATOM 737 C CA . GLN A 1 93 ? 5.816 2.212 7.481 1.00 97.25 93 GLN A CA 1
ATOM 738 C C . GLN A 1 93 ? 4.847 1.421 6.618 1.00 97.25 93 GLN A C 1
ATOM 740 O O . GLN A 1 93 ? 3.747 1.082 7.056 1.00 97.25 93 GLN A O 1
ATOM 745 N N . TYR A 1 94 ? 5.258 1.109 5.396 1.00 98.19 94 TYR A N 1
ATOM 746 C CA . TYR A 1 94 ? 4.548 0.207 4.509 1.00 98.19 94 TYR A CA 1
ATOM 747 C C . TYR A 1 94 ? 5.465 -0.268 3.387 1.00 98.19 94 TYR A C 1
ATOM 749 O O . TYR A 1 94 ? 6.507 0.331 3.112 1.00 98.19 94 TYR A O 1
ATOM 757 N N . SER A 1 95 ? 5.059 -1.343 2.722 1.00 98.00 95 SER A N 1
ATOM 758 C CA . SER A 1 95 ? 5.708 -1.807 1.508 1.00 98.00 95 SER A CA 1
ATOM 759 C C . SER A 1 95 ? 4.712 -2.296 0.472 1.00 98.00 95 SER A C 1
ATOM 761 O O . SER A 1 95 ? 3.649 -2.828 0.805 1.00 98.00 95 SER A O 1
ATOM 763 N N . TRP A 1 96 ? 5.110 -2.159 -0.783 1.00 97.38 96 TRP A N 1
ATOM 764 C CA . TRP A 1 96 ? 4.364 -2.586 -1.954 1.00 97.38 96 TRP A CA 1
ATOM 765 C C . TRP A 1 96 ? 5.032 -3.789 -2.592 1.00 97.38 96 TRP A C 1
ATOM 767 O O . TRP A 1 96 ? 6.254 -3.811 -2.729 1.00 97.38 96 TRP A O 1
ATOM 777 N N . TYR A 1 97 ? 4.226 -4.747 -3.031 1.00 95.69 97 TYR A N 1
ATOM 778 C CA . TYR A 1 97 ? 4.684 -5.867 -3.838 1.00 95.69 97 TYR A CA 1
ATOM 779 C C . TYR A 1 97 ? 3.771 -6.046 -5.054 1.00 95.69 97 TYR A C 1
ATOM 781 O O . TYR A 1 97 ? 2.580 -6.356 -4.927 1.00 95.69 97 TYR A O 1
ATOM 789 N N . PHE A 1 98 ? 4.354 -5.847 -6.238 1.00 91.12 98 PHE A N 1
ATOM 790 C CA . PHE A 1 98 ? 3.708 -6.078 -7.526 1.00 91.12 98 PHE A CA 1
ATOM 791 C C . PHE A 1 98 ? 4.197 -7.417 -8.073 1.00 91.12 98 PHE A C 1
ATOM 793 O O . PHE A 1 98 ? 5.330 -7.530 -8.529 1.00 91.12 98 PHE A O 1
ATOM 800 N N . SER A 1 99 ? 3.355 -8.449 -8.012 1.00 89.88 99 SER A N 1
ATOM 801 C CA . SER A 1 99 ? 3.745 -9.769 -8.515 1.00 89.88 99 SER A CA 1
ATOM 802 C C . SER A 1 99 ? 3.976 -9.744 -10.035 1.00 89.88 99 SER A C 1
ATOM 804 O O . SER A 1 99 ? 3.204 -9.087 -10.746 1.00 89.88 99 SER A O 1
ATOM 806 N N . PRO A 1 100 ? 4.932 -10.517 -10.573 1.00 92.38 100 PRO A N 1
ATOM 807 C CA . PRO A 1 100 ? 5.135 -10.612 -12.016 1.00 92.38 100 PRO A CA 1
ATOM 808 C C . PRO A 1 100 ? 3.864 -10.929 -12.816 1.0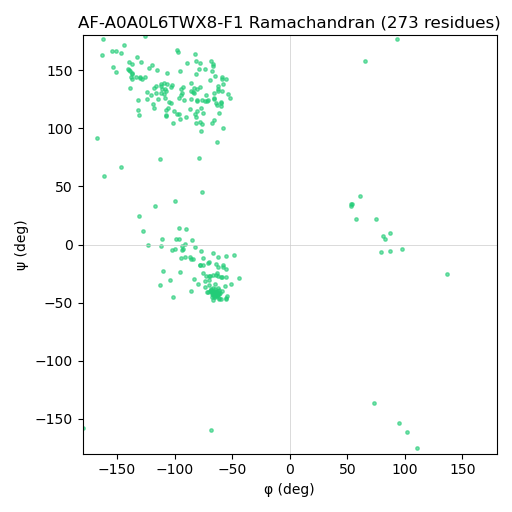0 92.38 100 PRO A C 1
ATOM 810 O O . PRO A 1 100 ? 3.678 -10.456 -13.936 1.00 92.38 100 PRO A O 1
ATOM 813 N N . GLU A 1 101 ? 2.954 -11.718 -12.250 1.00 91.31 101 GLU A N 1
ATOM 814 C CA . GLU A 1 101 ? 1.717 -12.144 -12.899 1.00 91.31 101 GLU A CA 1
ATOM 815 C C . GLU A 1 101 ? 0.767 -10.971 -13.156 1.00 91.31 101 GLU A C 1
ATOM 817 O O . GLU A 1 101 ? 0.215 -10.861 -14.251 1.00 91.31 101 GLU A O 1
ATOM 822 N N . ILE A 1 102 ? 0.601 -10.064 -12.187 1.00 88.56 102 ILE A N 1
ATOM 823 C CA . ILE A 1 102 ? -0.226 -8.860 -12.378 1.00 88.56 102 ILE A CA 1
ATOM 824 C C . ILE A 1 102 ? 0.442 -7.879 -13.346 1.00 88.56 102 ILE A C 1
ATOM 826 O O . ILE A 1 102 ? -0.238 -7.174 -14.091 1.00 88.56 102 ILE A O 1
ATOM 830 N N . CYS A 1 103 ? 1.773 -7.877 -13.373 1.00 90.25 103 CYS A N 1
ATOM 831 C CA . CYS A 1 103 ? 2.601 -7.042 -14.232 1.00 90.25 103 CYS A CA 1
ATOM 832 C C . CYS A 1 103 ? 2.550 -7.444 -15.719 1.00 90.25 103 CYS A C 1
ATOM 834 O O . CYS A 1 103 ? 2.864 -6.636 -16.590 1.00 90.25 103 CYS A O 1
ATOM 836 N N . LYS A 1 104 ? 2.058 -8.648 -16.037 1.00 87.94 104 LYS A N 1
ATOM 837 C CA . LYS A 1 104 ? 1.753 -9.078 -17.414 1.00 87.94 104 LYS A CA 1
ATOM 838 C C . LYS A 1 104 ? 0.454 -8.488 -17.972 1.00 87.94 104 LYS A C 1
ATOM 840 O O . LYS A 1 104 ? 0.131 -8.720 -19.139 1.00 87.94 104 LYS A O 1
ATOM 845 N N . ASN A 1 105 ? -0.329 -7.757 -17.173 1.00 82.81 105 ASN A N 1
ATOM 846 C CA . ASN A 1 105 ? -1.601 -7.215 -17.637 1.00 82.81 105 ASN A CA 1
ATOM 847 C C . ASN A 1 105 ? -1.376 -6.185 -18.768 1.00 82.81 105 ASN A C 1
ATOM 849 O O . ASN A 1 105 ? -0.720 -5.161 -18.556 1.00 82.81 105 ASN A O 1
ATOM 853 N N . PRO A 1 106 ? -1.963 -6.385 -19.963 1.00 72.44 106 PRO A N 1
ATOM 854 C CA . PRO A 1 106 ? -1.771 -5.473 -21.092 1.00 72.44 106 PRO A CA 1
ATOM 855 C C . PRO A 1 106 ? -2.328 -4.060 -20.847 1.00 72.44 106 PRO A C 1
ATOM 857 O O . PRO A 1 106 ? -1.941 -3.126 -21.549 1.00 72.44 106 PRO A O 1
ATOM 860 N N . SER A 1 107 ? -3.198 -3.888 -19.847 1.00 79.62 107 SER A N 1
ATOM 861 C CA . SER A 1 107 ? -3.866 -2.620 -19.509 1.00 79.62 107 SER A CA 1
ATOM 862 C C . SER A 1 107 ? -3.007 -1.677 -18.652 1.00 79.62 107 SER A C 1
ATOM 864 O O . SER A 1 107 ? -3.431 -0.561 -18.338 1.00 79.62 107 SER A O 1
ATOM 866 N N . ILE A 1 108 ? -1.797 -2.103 -18.269 1.00 82.50 108 ILE A N 1
ATOM 867 C CA . ILE A 1 108 ? -0.841 -1.286 -17.514 1.00 82.50 108 ILE A CA 1
ATOM 868 C C . ILE A 1 108 ? -0.486 -0.025 -18.302 1.00 82.50 108 ILE A C 1
ATOM 870 O O . ILE A 1 108 ? 0.033 -0.079 -19.421 1.00 82.50 108 ILE A O 1
ATOM 874 N N . SER A 1 109 ? -0.748 1.125 -17.691 1.00 83.94 109 SER A N 1
ATOM 875 C CA . SER A 1 109 ? -0.551 2.447 -18.285 1.00 83.94 109 SER A CA 1
ATOM 876 C C . SER A 1 109 ? -0.259 3.466 -17.191 1.00 83.94 109 SER A C 1
ATOM 878 O O . SER A 1 109 ? -0.778 3.319 -16.096 1.00 83.94 109 SER A O 1
ATOM 880 N N . GLY A 1 110 ? 0.532 4.508 -17.466 1.00 84.06 110 GLY A N 1
ATOM 881 C CA . GLY A 1 110 ? 0.820 5.611 -16.526 1.00 84.06 110 GLY A CA 1
ATOM 882 C C . GLY A 1 110 ? 1.605 5.213 -15.258 1.00 84.06 110 GLY A C 1
ATOM 883 O O . GLY A 1 110 ? 1.617 4.050 -14.870 1.00 84.06 110 GLY A O 1
ATOM 884 N N . PRO A 1 111 ? 2.293 6.145 -14.587 1.00 88.25 111 PRO A N 1
ATOM 885 C CA . PRO A 1 111 ? 3.049 5.821 -13.379 1.00 88.25 111 PRO A CA 1
ATOM 886 C C . PRO A 1 111 ? 2.139 5.432 -12.201 1.00 88.25 111 PRO A C 1
ATOM 888 O O . PRO A 1 111 ? 1.025 5.951 -12.060 1.00 88.25 111 PRO A O 1
ATOM 891 N N . TYR A 1 112 ? 2.646 4.561 -11.329 1.00 89.38 112 TYR A N 1
ATOM 892 C CA . TYR A 1 112 ? 1.986 4.131 -10.095 1.00 89.38 112 TYR A CA 1
ATOM 893 C C . TYR A 1 112 ? 2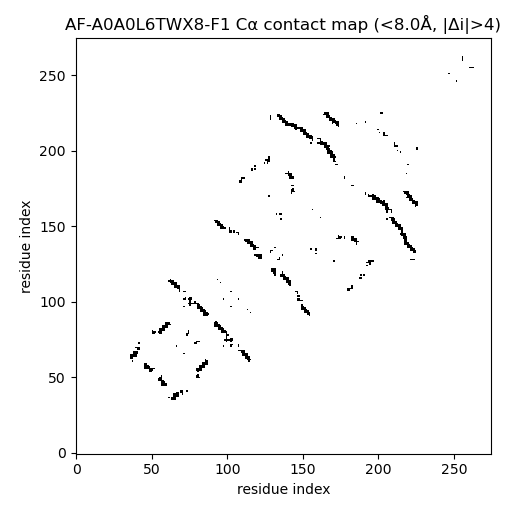.693 4.749 -8.894 1.00 89.38 112 TYR A C 1
ATOM 895 O O . TYR A 1 112 ? 3.844 4.431 -8.616 1.00 89.38 112 TYR A O 1
ATOM 903 N N . PHE A 1 113 ? 2.007 5.662 -8.213 1.00 90.62 113 PHE A N 1
ATOM 904 C CA . PHE A 1 113 ? 2.528 6.359 -7.041 1.00 90.62 113 PHE A CA 1
ATOM 905 C C . PHE A 1 113 ? 2.394 5.474 -5.807 1.00 90.62 113 PHE A C 1
ATOM 907 O O . PHE A 1 113 ? 1.331 4.892 -5.582 1.00 90.62 113 PHE A O 1
ATOM 914 N N . LEU A 1 114 ? 3.463 5.393 -5.020 1.00 92.19 114 LEU A N 1
ATOM 915 C CA . LEU A 1 114 ? 3.581 4.460 -3.901 1.00 92.19 114 LEU A CA 1
ATOM 916 C C . LEU A 1 114 ? 3.132 5.060 -2.562 1.00 92.19 114 LEU A C 1
ATOM 918 O O . LEU A 1 114 ? 3.098 4.360 -1.559 1.00 92.19 114 LEU A O 1
ATOM 922 N N . GLY A 1 115 ? 2.771 6.342 -2.518 1.00 92.56 115 GLY A N 1
ATOM 923 C CA . GLY A 1 115 ? 2.373 6.995 -1.274 1.00 92.56 115 GLY A CA 1
ATOM 924 C C . GLY A 1 115 ? 1.121 6.387 -0.639 1.00 92.56 115 GLY A C 1
ATOM 925 O O . GLY A 1 115 ? 0.122 6.144 -1.321 1.00 92.56 115 GLY A O 1
ATOM 926 N N . ILE A 1 116 ? 1.159 6.202 0.682 1.00 94.25 116 ILE A N 1
ATOM 927 C CA . ILE A 1 116 ? -0.017 5.934 1.518 1.00 94.25 116 ILE A CA 1
ATOM 928 C C . ILE A 1 116 ? -0.163 7.072 2.528 1.00 94.25 116 ILE A C 1
ATOM 930 O O . ILE A 1 116 ? 0.705 7.273 3.376 1.00 94.25 116 ILE A O 1
ATOM 934 N N . ASN A 1 117 ? -1.271 7.808 2.455 1.00 90.88 117 ASN A N 1
ATOM 935 C CA . ASN A 1 117 ? -1.582 8.885 3.392 1.00 90.88 117 ASN A CA 1
ATOM 936 C C . ASN A 1 117 ? -2.420 8.325 4.544 1.00 90.88 117 ASN A C 1
ATOM 938 O O . ASN A 1 117 ? -3.483 7.771 4.289 1.00 90.88 117 ASN A O 1
ATOM 942 N N . LYS A 1 118 ? -1.985 8.487 5.797 1.00 91.56 118 LYS A N 1
ATOM 943 C CA . LYS A 1 118 ? -2.773 8.140 6.996 1.00 91.56 118 LYS A CA 1
ATOM 944 C C . LYS A 1 118 ? -3.502 9.375 7.534 1.00 91.56 118 LYS A C 1
ATOM 946 O O . LYS A 1 118 ? -2.996 10.492 7.414 1.00 91.56 118 LYS A O 1
ATOM 951 N N . TYR A 1 119 ? -4.666 9.180 8.151 1.00 89.19 119 TYR A N 1
ATOM 952 C CA . TYR A 1 119 ? -5.509 10.277 8.636 1.00 89.19 119 TYR A CA 1
ATOM 953 C C . TYR A 1 119 ? -5.946 10.100 10.089 1.00 89.19 119 TYR A C 1
ATOM 955 O O . TYR A 1 119 ? -6.300 9.003 10.524 1.00 89.19 119 TYR A O 1
ATOM 963 N N . SER A 1 120 ? -6.004 11.227 10.800 1.00 87.69 120 SER A N 1
ATOM 964 C CA . SER A 1 120 ? -6.637 11.341 12.114 1.00 87.69 120 SER A CA 1
ATOM 965 C C . SER A 1 120 ? -8.063 11.860 11.949 1.00 87.69 120 SER A C 1
ATOM 967 O O . SER A 1 120 ? -8.268 13.009 11.563 1.00 87.69 120 SER A O 1
ATOM 969 N N . ILE A 1 121 ? -9.035 11.006 12.248 1.00 85.19 121 ILE A N 1
ATOM 970 C CA . ILE A 1 121 ? -10.469 11.213 12.075 1.00 85.19 121 ILE A CA 1
ATOM 971 C C . ILE A 1 121 ? -11.136 11.311 13.444 1.00 85.19 121 ILE A C 1
ATOM 973 O O . ILE A 1 121 ? -10.957 10.471 14.332 1.00 85.19 121 ILE A O 1
ATOM 977 N N . SER A 1 122 ? -11.948 12.342 13.612 1.00 81.12 122 SER A N 1
ATOM 978 C CA . SER A 1 122 ? -12.800 12.540 14.773 1.00 81.12 122 SER A CA 1
ATOM 979 C C . SER A 1 122 ? -14.160 11.870 14.575 1.00 81.12 122 SER A C 1
ATOM 981 O O . SER A 1 122 ? -14.654 11.711 13.462 1.00 81.12 122 SER A O 1
ATOM 983 N N . LYS A 1 123 ? -14.845 11.539 15.675 1.00 73.50 123 LYS A N 1
ATOM 984 C CA . LYS A 1 123 ? -16.210 10.989 15.602 1.00 73.50 123 LYS A CA 1
ATOM 985 C C . LYS A 1 123 ? -17.200 11.935 14.901 1.00 73.50 123 LYS A C 1
ATOM 987 O O . LYS A 1 123 ? -18.168 11.473 14.309 1.00 73.50 123 LYS A O 1
ATOM 992 N N . SER A 1 124 ? -16.962 13.247 14.957 1.00 70.56 124 SER A N 1
ATOM 993 C CA . SER A 1 124 ? -17.785 14.266 14.294 1.00 70.56 124 SER A CA 1
ATOM 994 C C . SER A 1 124 ? -17.675 14.271 12.769 1.00 70.56 124 SER A C 1
ATOM 996 O O . SER A 1 124 ? -18.543 14.855 12.123 1.00 70.56 124 SER A O 1
ATOM 998 N N . ASP A 1 125 ? -16.667 13.609 12.197 1.00 79.75 125 ASP A N 1
ATOM 999 C CA . ASP A 1 125 ? -16.486 13.539 10.743 1.00 79.75 125 ASP A CA 1
ATOM 1000 C C . ASP A 1 125 ? -17.477 12.569 10.074 1.00 79.75 125 ASP A C 1
ATOM 1002 O O . ASP A 1 125 ? -17.641 12.600 8.858 1.00 79.75 125 ASP A O 1
ATOM 1006 N N . ASN A 1 126 ? -18.192 11.753 10.866 1.00 78.62 126 ASN A N 1
ATOM 1007 C CA . ASN A 1 126 ? -19.243 10.827 10.420 1.00 78.62 126 ASN A CA 1
ATOM 1008 C C . ASN A 1 126 ? -18.802 9.856 9.304 1.00 78.62 126 ASN A C 1
ATOM 1010 O O . ASN A 1 126 ? -19.602 9.495 8.440 1.00 78.62 126 ASN A O 1
ATOM 1014 N N . LEU A 1 127 ? -17.539 9.422 9.332 1.00 86.88 127 LEU A N 1
ATOM 1015 C CA . LEU A 1 127 ? -17.022 8.387 8.436 1.00 86.88 127 LEU A CA 1
ATOM 1016 C C . LEU A 1 127 ? -17.437 6.974 8.904 1.00 86.88 127 LEU A C 1
ATOM 1018 O O . LEU A 1 127 ? -17.611 6.748 10.107 1.00 86.88 127 LEU A O 1
ATOM 1022 N N . PRO A 1 128 ? -17.589 6.005 7.978 1.00 84.50 128 PRO A N 1
ATOM 1023 C CA . PRO A 1 128 ? -18.186 4.690 8.252 1.00 84.50 128 PRO A CA 1
ATOM 1024 C C . PRO A 1 128 ? -17.409 3.821 9.255 1.00 84.50 128 PRO A C 1
ATOM 1026 O O . PRO A 1 128 ? -18.005 2.979 9.920 1.00 84.50 128 PRO A O 1
ATOM 1029 N N . GLY A 1 129 ? -16.102 4.040 9.416 1.00 82.06 129 GLY A N 1
ATOM 1030 C CA . GLY A 1 129 ? -15.269 3.361 10.417 1.00 82.06 129 GLY A CA 1
ATOM 1031 C C . GLY A 1 129 ? -15.292 4.008 11.809 1.00 82.06 129 GLY A C 1
ATOM 1032 O O . GLY A 1 129 ? -14.553 3.587 12.696 1.00 82.06 129 GLY A O 1
ATOM 1033 N N . GLY A 1 130 ? -16.091 5.056 12.028 1.00 86.00 130 GLY A N 1
ATOM 1034 C CA . GLY A 1 130 ? -16.081 5.807 13.280 1.00 86.00 130 GLY A CA 1
ATOM 1035 C C . GLY A 1 130 ? -14.842 6.693 13.415 1.00 86.00 130 GLY A C 1
ATOM 1036 O O . GLY A 1 130 ? -14.471 7.395 12.474 1.00 86.00 130 GLY A O 1
ATOM 1037 N N . SER A 1 131 ? -14.224 6.702 14.596 1.00 86.12 131 SER A N 1
ATOM 1038 C CA . SER A 1 131 ? -13.092 7.582 14.909 1.00 86.12 131 SER A CA 1
ATOM 1039 C C . SER A 1 131 ? -11.739 6.889 14.736 1.00 86.12 131 SER A C 1
ATOM 1041 O O . SER A 1 131 ? -11.667 5.663 14.707 1.00 86.12 131 SER A O 1
ATOM 1043 N N . SER A 1 132 ? -10.647 7.656 14.706 1.00 86.06 132 SER A N 1
ATOM 1044 C CA . SER A 1 132 ? -9.287 7.097 14.672 1.00 86.06 132 SER A CA 1
ATOM 1045 C C . SER A 1 132 ? -8.861 6.354 15.942 1.00 86.06 132 SER A C 1
ATOM 1047 O O . SER A 1 132 ? -7.801 5.735 15.955 1.00 86.06 132 SER A O 1
ATOM 1049 N N . ASN A 1 133 ? -9.674 6.395 17.002 1.00 85.00 133 ASN A N 1
ATOM 1050 C CA . ASN A 1 133 ? -9.468 5.540 18.172 1.00 85.00 133 ASN A CA 1
ATOM 1051 C C . ASN A 1 133 ? -9.897 4.090 17.900 1.00 85.00 133 ASN A C 1
ATOM 1053 O O . ASN A 1 133 ? -9.422 3.184 18.573 1.00 85.00 133 ASN A O 1
ATOM 1057 N N . ASP A 1 134 ? -10.803 3.889 16.939 1.00 85.38 134 ASP A N 1
ATOM 1058 C CA . ASP A 1 134 ? -11.416 2.593 16.629 1.00 85.38 134 ASP A CA 1
ATOM 1059 C C . ASP A 1 134 ? -10.930 2.037 15.277 1.00 85.38 134 ASP A C 1
ATOM 1061 O O . ASP A 1 134 ? -10.994 0.831 15.032 1.00 85.38 134 ASP A O 1
ATOM 1065 N N . SER A 1 135 ? -10.448 2.923 14.399 1.00 92.69 135 SER A N 1
ATOM 1066 C CA . SER A 1 135 ? -10.059 2.609 13.026 1.00 92.69 135 SER A CA 1
ATOM 1067 C C . SER A 1 135 ? -8.770 3.311 12.604 1.00 92.69 135 SER A C 1
ATOM 1069 O O . SER A 1 135 ? -8.504 4.447 12.985 1.00 92.69 135 SER A O 1
ATOM 1071 N N . LEU A 1 136 ? -8.004 2.685 11.716 1.00 95.50 136 LEU A N 1
ATOM 1072 C CA . LEU A 1 136 ? -6.926 3.340 10.978 1.00 95.50 136 LEU A CA 1
ATOM 1073 C C . LEU A 1 136 ? -7.436 3.732 9.593 1.00 95.50 136 LEU A C 1
ATOM 1075 O O . LEU A 1 136 ? -7.678 2.858 8.764 1.00 95.50 136 LEU A O 1
ATOM 1079 N N . TYR A 1 137 ? -7.561 5.033 9.332 1.00 93.94 137 TYR A N 1
ATOM 1080 C CA . TYR A 1 137 ? -7.935 5.567 8.023 1.00 93.94 137 TYR A CA 1
ATOM 1081 C C . TYR A 1 137 ? -6.704 5.880 7.184 1.00 93.94 137 TYR A C 1
ATOM 1083 O O . TYR A 1 137 ? -5.765 6.523 7.661 1.00 93.94 137 TYR A O 1
ATOM 1091 N N . PHE A 1 138 ? -6.738 5.488 5.915 1.00 94.25 138 PHE A N 1
ATOM 1092 C CA . PHE A 1 138 ? -5.675 5.788 4.970 1.00 94.25 138 PHE A CA 1
ATOM 1093 C C . PHE A 1 138 ? -6.176 5.894 3.529 1.00 94.25 138 PHE A C 1
ATOM 1095 O O . PHE A 1 138 ? -7.296 5.502 3.202 1.00 94.25 138 PHE A O 1
ATOM 1102 N N . SER A 1 139 ? -5.342 6.438 2.652 1.00 91.88 139 SER A N 1
ATOM 1103 C CA . SER A 1 139 ? -5.571 6.447 1.215 1.00 91.88 139 SER A CA 1
ATOM 1104 C C . SER A 1 139 ? -4.303 6.107 0.457 1.00 91.88 139 SER A C 1
ATOM 1106 O O . SER A 1 139 ? -3.199 6.462 0.870 1.00 91.88 139 SER A O 1
ATOM 1108 N N . PHE A 1 140 ? -4.463 5.443 -0.679 1.00 91.69 140 PHE A N 1
ATOM 1109 C CA . PHE A 1 140 ? -3.398 5.355 -1.663 1.00 91.69 140 PHE A CA 1
ATOM 1110 C C . PHE A 1 140 ? -3.332 6.671 -2.430 1.00 91.69 140 PHE A C 1
ATOM 1112 O O . PHE A 1 140 ? -4.360 7.187 -2.868 1.00 91.69 140 PHE A O 1
ATOM 1119 N N . ALA A 1 141 ? -2.126 7.192 -2.648 1.00 87.69 141 ALA A N 1
ATOM 1120 C CA . ALA A 1 141 ? -1.918 8.409 -3.423 1.00 87.69 141 ALA A CA 1
ATOM 1121 C C . ALA A 1 141 ? -2.530 8.298 -4.826 1.00 87.69 141 ALA A C 1
ATOM 1123 O O . ALA A 1 141 ? -2.932 9.300 -5.397 1.00 87.69 141 ALA A O 1
ATOM 1124 N N . LEU A 1 142 ? -2.640 7.090 -5.377 1.00 85.19 142 LEU A N 1
ATOM 1125 C CA . LEU A 1 142 ? -3.247 6.830 -6.673 1.00 85.19 142 LEU A CA 1
ATOM 1126 C C . LEU A 1 142 ? -4.784 6.692 -6.577 1.00 85.19 142 LEU A C 1
ATOM 1128 O O . LEU A 1 142 ? -5.278 5.900 -5.779 1.00 85.19 142 LEU A O 1
ATOM 1132 N N . LYS A 1 143 ? -5.547 7.386 -7.437 1.00 81.56 143 LYS A N 1
ATOM 1133 C CA . LYS A 1 143 ? -7.023 7.262 -7.555 1.00 81.56 143 LYS A CA 1
ATOM 1134 C C . LYS A 1 143 ? -7.486 6.375 -8.721 1.00 81.56 143 LYS A C 1
ATOM 1136 O O . LYS A 1 143 ? -8.463 6.702 -9.387 1.00 81.56 143 LYS A O 1
ATOM 1141 N N . ARG A 1 144 ? -6.789 5.276 -9.020 1.00 80.44 144 ARG A N 1
ATOM 1142 C CA . ARG A 1 144 ? -7.173 4.355 -10.111 1.00 80.44 144 ARG A CA 1
ATOM 1143 C C . ARG A 1 144 ? -6.901 2.892 -9.788 1.00 80.44 144 ARG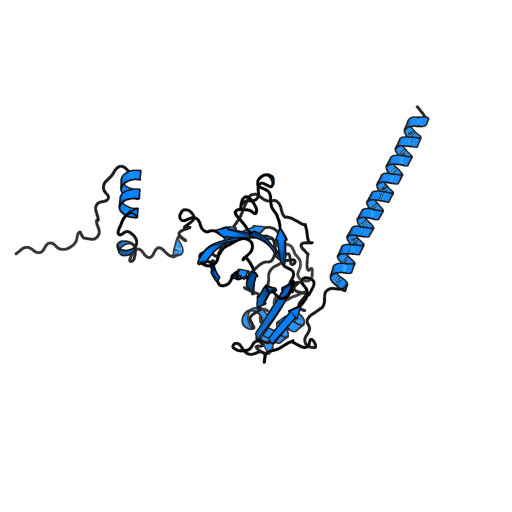 A C 1
ATOM 1145 O O . ARG A 1 144 ? -6.246 2.593 -8.791 1.00 80.44 144 ARG A O 1
ATOM 1152 N N . ASP A 1 145 ? -7.376 2.012 -10.662 1.00 82.12 145 ASP A N 1
ATOM 1153 C CA . ASP A 1 145 ? -7.077 0.584 -10.637 1.00 82.12 145 ASP A CA 1
ATOM 1154 C C . ASP A 1 145 ? -5.575 0.297 -10.756 1.00 82.12 145 ASP A C 1
ATOM 1156 O O . ASP A 1 145 ? -4.824 0.939 -11.504 1.00 82.12 145 ASP A O 1
ATOM 1160 N N . PHE A 1 146 ? -5.152 -0.724 -10.023 1.00 85.69 146 PHE A N 1
ATOM 1161 C CA . PHE A 1 146 ? -3.858 -1.362 -10.167 1.00 85.69 146 PHE A CA 1
ATOM 1162 C C . PHE A 1 146 ? -3.882 -2.387 -11.319 1.00 85.69 146 PHE A C 1
ATOM 1164 O O . PHE A 1 146 ? -4.955 -2.808 -11.758 1.00 85.69 146 PHE A O 1
ATOM 1171 N N . PRO A 1 147 ? -2.711 -2.838 -11.814 1.00 79.62 147 PRO A N 1
ATOM 1172 C CA . PRO A 1 147 ? -2.621 -3.882 -12.847 1.00 79.62 147 PRO A CA 1
ATOM 1173 C C . PRO A 1 147 ? -3.337 -5.193 -12.487 1.00 79.62 147 PRO A C 1
ATOM 1175 O O . PRO A 1 147 ? -3.647 -6.009 -13.352 1.00 79.62 147 PRO A O 1
ATOM 1178 N N . GLY A 1 148 ? -3.560 -5.410 -11.195 1.00 85.06 148 GLY A N 1
ATOM 1179 C CA . GLY A 1 148 ? -4.181 -6.574 -10.589 1.00 85.06 148 GLY A CA 1
ATOM 1180 C C . GLY A 1 148 ? -4.228 -6.375 -9.076 1.00 85.06 148 GLY A C 1
ATOM 1181 O O . GLY A 1 148 ? -4.168 -5.242 -8.601 1.00 85.06 148 GLY A O 1
ATOM 1182 N N . GLN A 1 149 ? -4.329 -7.463 -8.316 1.00 89.25 149 GLN A N 1
ATOM 1183 C CA . GLN A 1 149 ? -4.265 -7.394 -6.857 1.00 89.25 149 GLN A CA 1
ATOM 1184 C C . GLN A 1 149 ? -2.822 -7.172 -6.395 1.00 89.25 149 GLN A C 1
ATOM 1186 O O . GLN A 1 149 ? -1.969 -8.039 -6.557 1.00 89.25 149 GLN A O 1
ATOM 1191 N N . VAL A 1 150 ? -2.560 -6.005 -5.820 1.00 91.69 150 VAL A N 1
ATOM 1192 C CA . VAL A 1 150 ? -1.254 -5.614 -5.287 1.00 91.69 150 VAL A CA 1
ATOM 1193 C C . VAL A 1 150 ? -1.213 -5.932 -3.803 1.00 91.69 150 VAL A C 1
ATOM 1195 O O . VAL A 1 150 ? -2.165 -5.622 -3.082 1.00 91.69 150 VAL A O 1
ATOM 1198 N N . LYS A 1 151 ? -0.123 -6.550 -3.343 1.00 96.75 151 LYS A N 1
ATOM 1199 C CA . LYS A 1 151 ? 0.061 -6.862 -1.926 1.00 96.75 151 LYS A CA 1
ATOM 1200 C C . LYS A 1 151 ? 0.668 -5.660 -1.213 1.00 96.75 151 LYS A C 1
ATOM 1202 O O . LYS A 1 151 ? 1.674 -5.107 -1.658 1.00 96.75 151 LYS A O 1
ATOM 1207 N N . ILE A 1 152 ? 0.073 -5.306 -0.084 1.00 98.19 152 ILE A N 1
ATOM 1208 C CA . ILE A 1 152 ? 0.522 -4.244 0.808 1.00 98.19 152 ILE A CA 1
ATOM 1209 C C . ILE A 1 152 ? 0.865 -4.867 2.151 1.00 98.19 152 ILE A C 1
ATOM 1211 O O . ILE A 1 152 ? 0.089 -5.662 2.680 1.00 98.19 152 ILE A O 1
ATOM 1215 N N . LYS A 1 153 ? 2.002 -4.471 2.716 1.00 98.38 153 LYS A N 1
ATOM 1216 C CA . LYS A 1 153 ? 2.297 -4.630 4.141 1.00 98.38 153 LYS A CA 1
ATOM 1217 C C . LYS A 1 153 ? 2.231 -3.249 4.770 1.00 98.38 153 LYS A C 1
ATOM 1219 O O . LYS A 1 153 ? 2.899 -2.344 4.283 1.00 98.38 153 LYS A O 1
ATOM 1224 N N . LEU A 1 154 ? 1.433 -3.071 5.814 1.00 98.56 154 LEU A N 1
ATOM 1225 C CA . LEU A 1 154 ? 1.211 -1.778 6.461 1.00 98.56 154 LEU A CA 1
ATOM 1226 C C . LEU A 1 154 ? 1.548 -1.878 7.945 1.00 98.56 154 LEU A C 1
ATOM 1228 O O . LEU A 1 154 ? 1.076 -2.788 8.624 1.00 98.56 154 LEU A O 1
ATOM 1232 N N . ASN A 1 155 ? 2.341 -0.935 8.445 1.00 98.12 155 ASN A N 1
ATOM 1233 C CA . ASN A 1 155 ? 2.568 -0.767 9.871 1.00 98.12 155 ASN A CA 1
ATOM 1234 C C . ASN A 1 155 ? 1.318 -0.161 10.517 1.00 98.12 155 ASN A C 1
ATOM 1236 O O . ASN A 1 155 ? 0.858 0.922 10.124 1.00 98.12 155 ASN A O 1
ATOM 1240 N N . VAL A 1 156 ? 0.796 -0.875 11.507 1.00 97.25 156 VAL A N 1
ATOM 1241 C CA . VAL A 1 156 ? -0.412 -0.538 12.254 1.00 97.25 156 VAL A CA 1
ATOM 1242 C C . VAL A 1 156 ? -0.190 -0.544 13.768 1.00 97.25 156 VAL A C 1
ATOM 1244 O O . VAL A 1 156 ? -1.163 -0.471 14.517 1.00 97.25 156 VAL A O 1
ATOM 1247 N N . SER A 1 157 ? 1.065 -0.604 14.226 1.00 95.44 157 SER A N 1
ATOM 1248 C CA . SER A 1 157 ? 1.420 -0.764 15.643 1.00 95.44 157 SER A CA 1
ATOM 1249 C C . SER A 1 157 ? 0.901 0.358 16.539 1.00 95.44 157 SER A C 1
ATOM 1251 O O . SER A 1 157 ? 0.640 0.139 17.718 1.00 95.44 157 SER A O 1
ATOM 1253 N N . ASP A 1 158 ? 0.735 1.556 15.980 1.00 93.06 158 ASP A N 1
ATOM 1254 C CA . ASP A 1 158 ? 0.227 2.719 16.712 1.00 93.06 158 ASP A CA 1
ATOM 1255 C C . ASP A 1 158 ? -1.291 2.650 16.949 1.00 93.06 158 ASP A C 1
ATOM 1257 O O . ASP A 1 158 ? -1.819 3.360 17.805 1.00 93.06 158 ASP A O 1
ATOM 1261 N N . ASN A 1 159 ? -2.000 1.801 16.196 1.00 93.94 159 ASN A N 1
ATOM 1262 C CA . ASN A 1 159 ? -3.459 1.689 16.219 1.00 93.94 159 ASN A CA 1
ATOM 1263 C C . ASN A 1 159 ? -3.943 0.354 16.790 1.00 93.94 159 ASN A C 1
ATOM 1265 O O . ASN A 1 159 ? -4.981 0.316 17.447 1.00 93.94 159 ASN A O 1
ATOM 1269 N N . PHE A 1 160 ? -3.219 -0.738 16.540 1.00 95.06 160 PHE A N 1
ATOM 1270 C CA . PHE A 1 160 ? -3.652 -2.089 16.886 1.00 95.06 160 PHE A CA 1
ATOM 1271 C C . PHE A 1 160 ? -2.503 -2.906 17.479 1.00 95.06 160 PHE A C 1
ATOM 1273 O O . PHE A 1 160 ? -1.361 -2.824 17.033 1.00 95.06 160 PHE A O 1
ATOM 1280 N N . ALA A 1 161 ? -2.828 -3.729 18.476 1.00 95.81 161 ALA A N 1
ATOM 1281 C CA . ALA A 1 161 ? -1.877 -4.645 19.095 1.00 95.81 161 ALA A CA 1
ATOM 1282 C C . ALA A 1 161 ? -1.701 -5.928 18.265 1.00 95.81 161 ALA A C 1
ATOM 1284 O O . ALA A 1 161 ? -2.608 -6.333 17.532 1.00 95.81 161 ALA A O 1
ATOM 1285 N N . ASP A 1 162 ? -0.574 -6.613 18.451 1.00 97.31 162 ASP A N 1
ATOM 1286 C CA . ASP A 1 162 ? -0.334 -7.932 17.858 1.00 97.31 162 ASP A CA 1
ATOM 1287 C C . ASP A 1 162 ? -1.427 -8.944 18.221 1.00 97.31 162 ASP A C 1
ATOM 1289 O O . ASP A 1 162 ? -1.961 -8.958 19.333 1.00 97.31 162 ASP A O 1
ATOM 1293 N N . GLY A 1 163 ? -1.770 -9.799 17.258 1.00 94.31 163 GLY A N 1
ATOM 1294 C CA . GLY A 1 163 ? -2.850 -10.777 17.363 1.00 94.31 163 GLY A CA 1
ATOM 1295 C C . GLY A 1 163 ? -4.253 -10.200 17.157 1.00 94.31 163 GLY A C 1
ATOM 1296 O O . GLY A 1 163 ? -5.208 -10.974 17.082 1.00 94.31 163 GLY A O 1
ATOM 1297 N N . THR A 1 164 ? -4.406 -8.876 17.031 1.00 95.62 164 THR A N 1
ATOM 1298 C CA . THR A 1 164 ? -5.693 -8.273 16.655 1.00 95.62 164 THR A CA 1
ATOM 1299 C C . THR A 1 164 ? -6.088 -8.747 15.258 1.00 95.62 164 THR A C 1
ATOM 1301 O O . THR A 1 164 ? -5.272 -8.718 14.339 1.00 95.62 164 THR A O 1
ATOM 1304 N N . VAL A 1 165 ? -7.346 -9.156 15.093 1.00 95.75 165 VAL A N 1
ATOM 1305 C CA . VAL A 1 165 ? -7.920 -9.507 13.790 1.00 95.75 165 VAL A CA 1
ATOM 1306 C C . VAL A 1 165 ? -8.667 -8.295 13.244 1.00 95.75 165 VAL A C 1
ATOM 1308 O O . VAL A 1 165 ? -9.501 -7.708 13.939 1.00 95.75 165 VAL A O 1
ATOM 1311 N N . LEU A 1 166 ? -8.332 -7.891 12.022 1.00 96.25 166 LEU A N 1
ATOM 1312 C CA . LEU A 1 166 ? -8.825 -6.681 11.377 1.00 96.25 166 LEU A CA 1
ATOM 1313 C C . LEU A 1 166 ? -9.665 -7.004 10.137 1.00 96.25 166 LEU A C 1
ATOM 1315 O O . LEU A 1 166 ? -9.399 -7.968 9.416 1.00 96.25 166 LEU A O 1
ATOM 1319 N N . ALA A 1 167 ? -10.616 -6.117 9.854 1.00 95.12 167 ALA A N 1
ATOM 1320 C CA . ALA A 1 167 ? -11.307 -6.025 8.576 1.00 95.12 167 ALA A CA 1
ATOM 1321 C C . ALA A 1 167 ? -10.852 -4.770 7.823 1.00 95.12 167 ALA A C 1
ATOM 1323 O O . ALA A 1 167 ? -10.806 -3.669 8.385 1.00 95.12 167 ALA A O 1
ATOM 1324 N N . LEU A 1 168 ? -10.558 -4.939 6.536 1.00 95.50 168 LEU A N 1
ATOM 1325 C CA . LEU A 1 168 ? -10.266 -3.865 5.598 1.00 95.50 168 LEU A CA 1
ATOM 1326 C C . LEU A 1 168 ? -11.545 -3.472 4.864 1.00 95.50 168 LEU A C 1
ATOM 1328 O O . LEU A 1 168 ? -12.219 -4.315 4.272 1.00 95.50 168 LEU A O 1
ATOM 1332 N N . ASN A 1 169 ? -11.842 -2.179 4.860 1.00 92.62 169 ASN A N 1
ATOM 1333 C CA . ASN A 1 169 ? -13.023 -1.623 4.220 1.00 92.62 169 ASN A CA 1
ATOM 1334 C C . ASN A 1 169 ? -12.624 -0.480 3.288 1.00 92.62 169 ASN A C 1
ATOM 1336 O O . ASN A 1 169 ? -11.742 0.319 3.610 1.00 92.62 169 ASN A O 1
ATOM 1340 N N . TYR A 1 170 ? -13.295 -0.389 2.150 1.00 90.00 170 TYR A N 1
ATOM 1341 C CA . TYR A 1 170 ? -13.133 0.667 1.164 1.00 90.00 170 TYR A CA 1
ATOM 1342 C C . TYR A 1 170 ? -14.291 1.656 1.260 1.00 90.00 170 TYR A C 1
ATOM 1344 O O . TYR A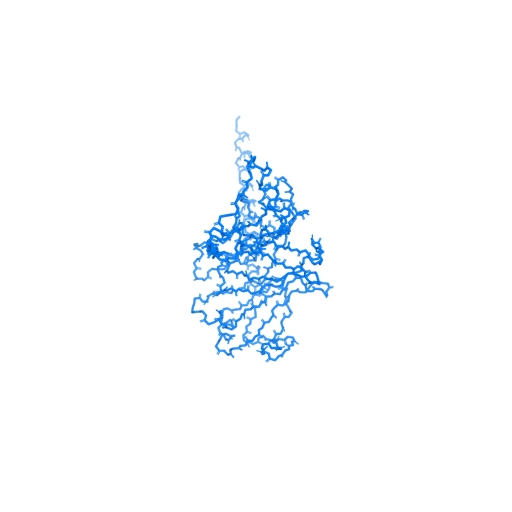 1 170 ? -15.442 1.243 1.3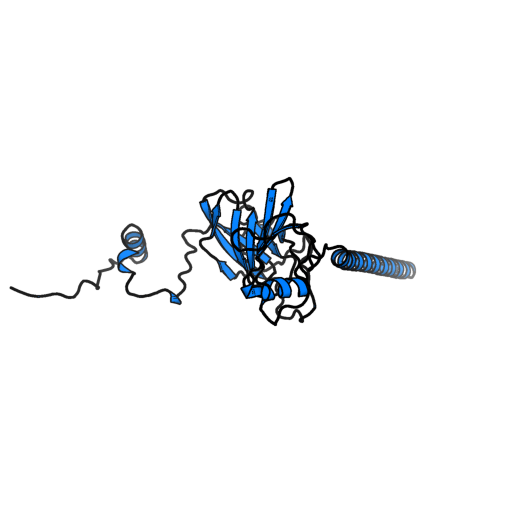44 1.00 90.00 170 TYR A O 1
ATOM 1352 N N . TYR A 1 171 ? -14.012 2.958 1.219 1.00 86.94 171 TYR A N 1
ATOM 1353 C CA . TYR A 1 171 ? -15.052 3.991 1.314 1.00 86.94 171 TYR A CA 1
ATOM 1354 C C . TYR A 1 171 ? -14.947 5.057 0.215 1.00 86.94 171 TYR A C 1
ATOM 1356 O O . TYR A 1 171 ? -15.433 6.173 0.365 1.00 86.94 171 TYR A O 1
ATOM 1364 N N . GLY A 1 172 ? -14.340 4.730 -0.927 1.00 82.69 172 GLY A N 1
ATOM 1365 C CA . GLY A 1 172 ? -14.404 5.564 -2.133 1.00 82.69 172 GLY A CA 1
ATOM 1366 C C . GLY A 1 172 ? -13.093 6.249 -2.515 1.00 82.69 172 GLY A C 1
ATOM 1367 O O . GLY A 1 172 ? -12.041 6.025 -1.926 1.00 82.69 172 GLY A O 1
ATOM 1368 N N . GLY A 1 173 ? -13.139 7.097 -3.544 1.00 75.19 173 GLY A N 1
ATOM 1369 C CA . GLY A 1 173 ? -11.980 7.827 -4.082 1.00 75.19 173 GLY A CA 1
ATOM 1370 C C . GLY A 1 173 ? -11.314 7.203 -5.309 1.00 75.19 173 GLY A C 1
ATOM 1371 O O . GLY A 1 173 ? -10.410 7.819 -5.863 1.00 75.19 173 GLY A O 1
ATOM 1372 N N . TYR A 1 174 ? -11.766 6.031 -5.756 1.00 69.06 174 TYR A N 1
ATOM 1373 C CA . TYR A 1 174 ? -11.540 5.564 -7.120 1.00 69.06 174 TYR A CA 1
ATOM 1374 C C . TYR A 1 174 ? -12.666 6.124 -7.981 1.00 69.06 174 TYR A C 1
ATOM 1376 O O . TYR A 1 174 ? -13.837 5.823 -7.753 1.00 69.06 174 TYR A O 1
ATOM 1384 N N . ASP A 1 175 ? -12.310 6.965 -8.945 1.00 60.28 175 ASP A N 1
ATOM 1385 C CA . ASP A 1 175 ? -13.244 7.409 -9.965 1.00 60.28 175 ASP A CA 1
ATOM 1386 C C . ASP A 1 175 ? -13.058 6.511 -11.191 1.00 60.28 175 ASP A C 1
ATOM 1388 O O . ASP A 1 175 ? -12.042 6.592 -11.890 1.00 60.28 175 ASP A O 1
ATOM 1392 N N . SER A 1 176 ? -14.036 5.634 -11.437 1.00 59.28 176 SER A N 1
ATOM 1393 C CA . SER A 1 176 ? -14.084 4.729 -12.599 1.00 59.28 176 SER A CA 1
ATOM 1394 C C . SER A 1 176 ? -13.971 5.442 -13.956 1.00 59.28 176 SER A C 1
ATOM 1396 O O . SER A 1 176 ? -13.817 4.783 -14.981 1.00 59.28 176 SER A O 1
ATOM 1398 N N . THR A 1 177 ? -14.051 6.778 -13.969 1.00 52.72 177 THR A N 1
ATOM 1399 C CA . THR A 1 177 ? -13.917 7.625 -15.159 1.00 52.72 177 THR A CA 1
ATOM 1400 C C . THR A 1 177 ? -12.486 8.088 -15.451 1.00 52.72 177 THR A C 1
ATOM 1402 O O . THR A 1 177 ? -12.277 8.803 -16.426 1.00 52.72 177 THR A O 1
ATOM 1405 N N . SER A 1 178 ? -11.492 7.694 -14.646 1.00 53.81 178 SER A N 1
ATOM 1406 C CA . SER A 1 178 ? -10.095 8.089 -14.872 1.00 53.81 178 SER A CA 1
ATOM 1407 C C . SER A 1 178 ? -9.559 7.472 -16.173 1.00 53.81 178 SER A C 1
ATOM 1409 O O . SER A 1 178 ? -9.310 6.266 -16.234 1.00 53.81 178 SER A O 1
ATOM 1411 N N . ASP A 1 179 ? -9.385 8.301 -17.206 1.00 47.88 179 ASP A N 1
ATOM 1412 C CA . ASP A 1 179 ? -8.887 7.894 -18.521 1.00 47.88 179 ASP A CA 1
ATOM 1413 C C . ASP A 1 179 ? -7.491 7.246 -18.433 1.00 47.88 179 ASP A C 1
ATOM 1415 O O . ASP A 1 179 ? -6.625 7.644 -17.646 1.00 47.88 179 ASP A O 1
ATOM 1419 N N . HIS A 1 180 ? -7.247 6.239 -19.279 1.00 48.81 180 HIS A N 1
ATOM 1420 C CA . HIS A 1 180 ? -5.950 5.570 -19.397 1.00 48.81 180 HIS A CA 1
ATOM 1421 C C . HIS A 1 180 ? -4.837 6.575 -19.752 1.00 48.81 180 HIS A C 1
ATOM 1423 O O . HIS A 1 180 ? -4.654 6.931 -20.913 1.00 48.81 180 HIS A O 1
ATOM 1429 N N . GLY A 1 181 ? -4.061 7.004 -18.755 1.00 47.97 181 GLY A N 1
ATOM 1430 C CA . GLY A 1 181 ? -2.942 7.939 -18.925 1.00 47.97 181 GLY A CA 1
ATOM 1431 C C . GLY A 1 181 ? -2.892 9.026 -17.858 1.00 47.97 181 GLY A C 1
ATOM 1432 O O . GLY A 1 181 ? -1.798 9.485 -17.526 1.00 47.97 181 GLY A O 1
ATOM 1433 N N . ASP A 1 182 ? -4.038 9.350 -17.260 1.00 57.16 182 ASP A N 1
ATOM 1434 C CA . ASP A 1 182 ? -4.102 10.243 -16.113 1.00 57.16 182 ASP A CA 1
ATOM 1435 C C . ASP A 1 182 ? -3.812 9.457 -14.825 1.00 57.16 182 ASP A C 1
ATOM 1437 O O . ASP A 1 182 ? -4.309 8.349 -14.600 1.00 57.16 182 ASP A O 1
ATOM 1441 N N . SER A 1 183 ? -2.974 10.034 -13.963 1.00 61.31 183 SER A N 1
ATOM 1442 C CA . SER A 1 183 ? -2.709 9.526 -12.611 1.00 61.31 183 SER A CA 1
ATOM 1443 C C . SER A 1 183 ? -3.273 10.525 -11.598 1.00 61.31 183 SER A C 1
ATOM 1445 O O . SER A 1 183 ? -2.496 11.281 -11.005 1.00 61.31 183 SER A O 1
ATOM 1447 N N . PRO A 1 184 ? -4.610 10.598 -11.428 1.00 69.88 184 PRO A N 1
ATOM 1448 C CA . PRO A 1 184 ? -5.211 11.467 -10.427 1.00 69.88 184 PRO A CA 1
ATOM 1449 C C . PRO A 1 184 ? -4.689 11.092 -9.039 1.00 69.88 184 PRO A C 1
ATOM 1451 O O . PRO A 1 184 ? -4.640 9.912 -8.679 1.00 69.88 184 PRO A O 1
ATOM 1454 N N . LEU A 1 185 ? -4.270 12.111 -8.285 1.00 73.06 185 LEU A N 1
ATOM 1455 C CA . LEU A 1 185 ? -3.621 11.940 -6.989 1.00 73.06 185 LEU A CA 1
ATOM 1456 C C . LEU A 1 185 ? -4.547 12.321 -5.837 1.00 73.06 185 LEU A C 1
ATOM 1458 O O . LEU A 1 185 ? -5.217 13.349 -5.915 1.00 73.06 185 LEU A O 1
ATOM 1462 N N . ILE A 1 186 ? -4.555 11.526 -4.763 1.00 72.88 186 ILE A N 1
ATOM 1463 C CA . ILE A 1 186 ? -5.023 11.966 -3.441 1.00 72.88 186 ILE A CA 1
ATOM 1464 C C . ILE A 1 186 ? -3.863 12.702 -2.788 1.00 72.88 186 ILE A C 1
ATOM 1466 O O . ILE A 1 186 ? -2.831 12.103 -2.473 1.00 72.88 186 ILE A O 1
ATOM 1470 N N . LEU A 1 187 ? -4.025 14.011 -2.613 1.00 71.69 187 LEU A N 1
ATOM 1471 C CA . LEU A 1 187 ? -3.013 14.812 -1.937 1.00 71.69 187 LEU A CA 1
ATOM 1472 C C . LEU A 1 187 ? -3.036 14.541 -0.425 1.00 71.69 187 LEU A C 1
ATOM 1474 O O . LEU A 1 187 ? -4.102 14.261 0.134 1.00 71.69 187 LEU A O 1
ATOM 1478 N N . PRO A 1 188 ? -1.894 14.680 0.270 1.00 67.81 188 PRO A N 1
ATOM 1479 C CA . PRO A 1 188 ? -1.871 14.638 1.726 1.00 67.81 188 PRO A CA 1
ATOM 1480 C C . PRO A 1 188 ? -2.894 15.618 2.320 1.00 67.81 188 PRO A C 1
ATOM 1482 O O . PRO A 1 188 ? -2.908 16.801 1.980 1.00 67.81 188 PRO A O 1
ATOM 1485 N N . GLY A 1 189 ? -3.770 15.118 3.195 1.00 68.75 189 GLY A N 1
ATOM 1486 C CA . GLY A 1 189 ? -4.846 15.901 3.816 1.00 68.75 189 GLY A CA 1
ATOM 1487 C C . GLY A 1 189 ? -6.155 15.978 3.021 1.00 68.75 189 GLY A C 1
ATOM 1488 O O . GLY A 1 189 ? -7.147 16.480 3.546 1.00 68.75 189 GLY A O 1
ATOM 1489 N N . GLU A 1 190 ? -6.209 15.451 1.797 1.00 73.50 190 GLU A N 1
ATOM 1490 C CA . GLU A 1 190 ? -7.472 15.265 1.084 1.00 73.50 190 GLU A CA 1
ATOM 1491 C C . GLU A 1 190 ? -8.182 14.026 1.646 1.00 73.50 190 GLU A C 1
ATOM 1493 O O . GLU A 1 190 ? -7.768 12.895 1.393 1.00 73.50 190 GLU A O 1
ATOM 1498 N N . ILE A 1 191 ? -9.229 14.247 2.444 1.00 73.44 191 ILE A N 1
ATOM 1499 C CA . ILE A 1 191 ? -10.068 13.187 3.015 1.00 73.44 191 ILE A CA 1
ATOM 1500 C C . ILE A 1 191 ? -11.365 13.128 2.216 1.00 73.44 191 ILE A C 1
ATOM 1502 O O . ILE A 1 191 ? -12.110 14.109 2.139 1.00 73.44 191 ILE A O 1
ATOM 1506 N N . TYR A 1 192 ? -11.653 11.969 1.632 1.00 72.56 192 TYR A N 1
ATOM 1507 C CA . TYR A 1 192 ? -12.946 11.729 1.007 1.00 72.56 192 TYR A CA 1
ATOM 1508 C C . TYR A 1 192 ? -14.012 11.565 2.092 1.00 72.56 192 TYR A C 1
ATOM 1510 O O . TYR A 1 192 ? -13.842 10.788 3.023 1.00 72.56 192 TYR A O 1
ATOM 1518 N N . THR A 1 193 ? -15.115 12.302 2.006 1.00 71.31 193 THR A N 1
ATOM 1519 C CA . THR A 1 193 ? -16.203 12.191 2.984 1.00 71.31 193 THR A CA 1
ATOM 1520 C C . THR A 1 193 ? -17.379 11.477 2.341 1.00 71.31 193 THR A C 1
ATOM 1522 O O . THR A 1 193 ? -18.025 11.992 1.432 1.00 71.31 193 THR A O 1
ATOM 1525 N N . CYS A 1 194 ? -17.649 10.255 2.790 1.00 71.69 194 CYS A N 1
ATOM 1526 C CA . CYS A 1 194 ? -18.863 9.537 2.434 1.00 71.69 194 CYS A CA 1
ATOM 1527 C C . CYS A 1 194 ? -19.327 8.663 3.601 1.00 71.69 194 CYS A C 1
ATOM 1529 O O . CYS A 1 194 ? -18.583 8.435 4.551 1.00 71.69 194 CYS A O 1
ATOM 1531 N N . SER A 1 195 ? -20.574 8.205 3.530 1.00 66.25 195 SER A N 1
ATOM 1532 C CA . SER A 1 195 ? -21.230 7.427 4.584 1.00 66.25 195 SER A CA 1
ATOM 1533 C C . SER A 1 195 ? -21.309 5.924 4.296 1.00 66.25 195 SER A C 1
ATOM 1535 O O . SER A 1 195 ? -21.778 5.176 5.149 1.00 66.25 195 SER A O 1
ATOM 1537 N N . GLY A 1 196 ? -20.878 5.475 3.114 1.00 78.94 196 GLY A N 1
ATOM 1538 C CA . GLY A 1 196 ? -20.904 4.069 2.709 1.00 78.94 196 GLY A CA 1
ATOM 1539 C C . GLY A 1 196 ? -19.513 3.445 2.718 1.00 78.94 196 GLY A C 1
ATOM 1540 O O . GLY A 1 196 ? -18.530 4.119 2.422 1.00 78.94 196 GLY A O 1
ATOM 1541 N N . ALA A 1 197 ? -19.438 2.155 3.028 1.00 85.31 197 ALA A N 1
ATOM 1542 C CA . ALA A 1 197 ? -18.219 1.374 2.886 1.00 85.31 197 ALA A CA 1
ATOM 1543 C C . ALA A 1 197 ? -18.526 -0.021 2.335 1.00 85.31 197 ALA A C 1
ATOM 1545 O O . ALA A 1 197 ? -19.605 -0.567 2.568 1.00 85.31 197 ALA A O 1
ATOM 1546 N N . GLU A 1 198 ? -17.563 -0.579 1.615 1.00 86.44 198 GLU A N 1
ATOM 1547 C CA . GLU A 1 198 ? -17.559 -1.942 1.100 1.00 86.44 198 GLU A CA 1
ATOM 1548 C C . GLU A 1 198 ? -16.497 -2.755 1.844 1.00 86.44 198 GLU A C 1
ATOM 1550 O O . GLU A 1 198 ? -15.366 -2.295 2.022 1.00 86.44 198 GLU A O 1
ATOM 1555 N N . ALA A 1 199 ? -16.853 -3.963 2.281 1.00 88.44 199 ALA A N 1
ATOM 1556 C CA . ALA A 1 199 ? -15.900 -4.887 2.880 1.00 88.44 199 ALA A CA 1
ATOM 1557 C C . ALA A 1 199 ? -14.957 -5.430 1.796 1.00 88.44 199 ALA A C 1
ATOM 1559 O O . ALA A 1 199 ? -15.405 -5.993 0.802 1.00 88.44 199 ALA A O 1
ATOM 1560 N N . VAL A 1 200 ? -13.651 -5.267 1.998 1.00 90.19 200 VAL A N 1
ATOM 1561 C CA . VAL A 1 200 ? -12.616 -5.680 1.034 1.00 90.19 200 VAL A CA 1
ATOM 1562 C C . VAL A 1 200 ? -11.971 -6.988 1.466 1.00 90.19 200 VAL A C 1
ATOM 1564 O O . VAL A 1 200 ? -11.758 -7.880 0.649 1.00 90.19 200 VAL A O 1
ATOM 1567 N N . ALA A 1 201 ? -11.639 -7.098 2.752 1.00 92.19 201 ALA A N 1
ATOM 1568 C CA . ALA A 1 201 ? -11.040 -8.292 3.329 1.00 92.19 201 ALA A CA 1
ATOM 1569 C C . ALA A 1 201 ? -11.355 -8.396 4.826 1.00 92.19 201 ALA A C 1
ATOM 1571 O O . ALA A 1 201 ? -11.531 -7.386 5.507 1.00 92.19 201 ALA A O 1
ATOM 1572 N N . SER A 1 202 ? -11.377 -9.628 5.322 1.00 93.75 202 SER A N 1
ATOM 1573 C CA . SER A 1 202 ? -11.632 -10.008 6.713 1.00 93.75 202 SER A CA 1
ATOM 1574 C C . SER A 1 202 ? -10.575 -11.015 7.179 1.00 93.75 202 SER A C 1
ATOM 1576 O O . SER A 1 202 ? -9.919 -11.656 6.353 1.00 93.75 202 SER A O 1
ATOM 1578 N N . GLY A 1 203 ? -10.410 -11.187 8.486 1.00 92.19 203 GLY A N 1
ATOM 1579 C CA . GLY A 1 203 ? -9.476 -12.140 9.081 1.00 92.19 203 GLY A CA 1
ATOM 1580 C C . GLY A 1 203 ? -8.010 -11.704 9.015 1.00 92.19 203 GLY A C 1
ATOM 1581 O O . GLY A 1 203 ? -7.120 -12.553 9.052 1.00 92.19 203 GLY A O 1
ATOM 1582 N N . LEU A 1 204 ? -7.734 -10.403 8.875 1.00 96.44 204 LEU A N 1
ATOM 1583 C CA . LEU A 1 204 ? -6.374 -9.890 8.722 1.00 96.44 204 LEU A CA 1
ATOM 1584 C C . LEU A 1 204 ? -5.688 -9.775 10.090 1.00 96.44 204 LEU A C 1
ATOM 1586 O O . LEU A 1 204 ? -5.974 -8.862 10.861 1.00 96.44 204 LEU A O 1
ATOM 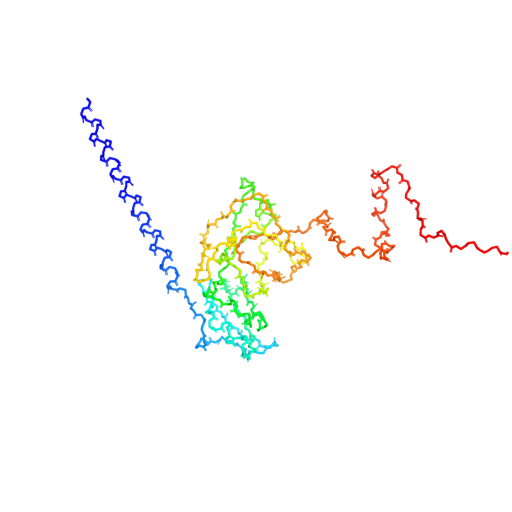1590 N N . THR A 1 205 ? -4.779 -10.695 10.402 1.00 96.81 205 THR A N 1
ATOM 1591 C CA . THR A 1 205 ? -4.101 -10.726 11.707 1.00 96.81 205 THR A CA 1
ATOM 1592 C C . THR A 1 205 ? -2.905 -9.778 11.758 1.00 96.81 205 THR A C 1
ATOM 1594 O O . THR A 1 205 ? -2.016 -9.847 10.907 1.00 96.81 205 THR A O 1
ATOM 1597 N N . VAL A 1 206 ? -2.834 -8.949 12.802 1.00 97.94 206 VAL A N 1
ATOM 1598 C CA . VAL A 1 206 ? -1.647 -8.136 13.105 1.00 97.94 206 VAL A CA 1
ATOM 1599 C C . VAL A 1 206 ? -0.527 -9.031 13.633 1.00 97.94 206 VAL A C 1
ATOM 1601 O O . VAL A 1 206 ? -0.710 -9.739 14.624 1.00 97.94 206 VAL A O 1
ATOM 1604 N N . THR A 1 207 ? 0.629 -8.996 12.975 1.00 97.69 207 THR A N 1
ATOM 1605 C CA . THR A 1 207 ? 1.835 -9.742 13.357 1.00 97.69 207 THR A CA 1
ATOM 1606 C C . THR A 1 207 ? 3.036 -8.800 13.351 1.00 97.69 207 THR A C 1
ATOM 1608 O O . THR A 1 207 ? 3.307 -8.152 12.337 1.00 97.69 207 THR A O 1
ATOM 1611 N N . ASP A 1 208 ? 3.745 -8.721 14.477 1.00 97.00 208 ASP A N 1
ATOM 1612 C CA . ASP A 1 208 ? 4.915 -7.858 14.694 1.00 97.00 208 ASP A CA 1
ATOM 1613 C C . ASP A 1 208 ? 4.664 -6.368 14.372 1.00 97.00 208 ASP A C 1
ATOM 1615 O O . ASP A 1 208 ? 5.536 -5.670 13.852 1.00 97.00 208 ASP A O 1
ATOM 1619 N N . GLY A 1 209 ? 3.455 -5.873 14.642 1.00 97.38 209 GLY A N 1
ATOM 1620 C CA . GLY A 1 209 ? 3.018 -4.504 14.364 1.00 97.38 209 GLY A CA 1
ATOM 1621 C C . GLY A 1 209 ? 2.552 -4.256 12.927 1.00 97.38 209 GLY A C 1
ATOM 1622 O O . GLY A 1 209 ? 2.227 -3.118 12.583 1.00 97.38 209 GLY A O 1
ATOM 1623 N N . TYR A 1 210 ? 2.490 -5.288 12.079 1.00 98.56 210 TYR A N 1
ATOM 1624 C CA . TYR A 1 210 ? 2.105 -5.166 10.672 1.00 98.56 210 TYR A CA 1
ATOM 1625 C C . TYR A 1 210 ? 0.866 -5.979 10.328 1.00 98.56 210 TYR A C 1
ATOM 1627 O O . TYR A 1 210 ? 0.590 -7.020 10.918 1.00 98.56 210 TYR A O 1
ATOM 1635 N N . VAL A 1 211 ? 0.168 -5.537 9.289 1.00 98.38 211 VAL A N 1
ATOM 1636 C CA . VAL A 1 211 ? -0.872 -6.311 8.610 1.00 98.38 211 VAL A CA 1
ATOM 1637 C C . VAL A 1 211 ? -0.558 -6.389 7.119 1.00 98.38 211 VAL A C 1
ATOM 1639 O O . VAL A 1 211 ? -0.036 -5.433 6.539 1.00 98.38 211 VAL A O 1
ATOM 1642 N N . GLU A 1 212 ? -0.869 -7.522 6.494 1.00 98.38 212 GLU A N 1
ATOM 1643 C CA . GLU A 1 212 ? -0.722 -7.723 5.053 1.00 98.38 212 GLU A CA 1
ATOM 1644 C C . GLU A 1 212 ? -2.082 -7.951 4.399 1.00 98.38 212 GLU A C 1
ATOM 1646 O O . GLU A 1 212 ? -2.909 -8.700 4.915 1.00 98.38 212 GLU A O 1
ATOM 1651 N N . PHE A 1 213 ? -2.321 -7.315 3.255 1.00 97.12 213 PHE A N 1
ATOM 1652 C CA . PHE A 1 213 ? -3.574 -7.440 2.513 1.00 97.12 213 PHE A CA 1
ATOM 1653 C C . PHE A 1 213 ? -3.371 -7.149 1.024 1.00 97.12 213 PHE A C 1
ATOM 1655 O O . PHE A 1 213 ? -2.335 -6.627 0.611 1.00 97.12 213 PHE A O 1
ATOM 1662 N N . TYR A 1 214 ? -4.370 -7.493 0.214 1.00 95.38 214 TYR A N 1
ATOM 1663 C CA . TYR A 1 214 ? -4.362 -7.270 -1.229 1.00 95.38 214 TYR A CA 1
ATOM 1664 C C . TYR A 1 214 ? -5.394 -6.213 -1.617 1.00 95.38 214 TYR A C 1
ATOM 1666 O O . TYR A 1 214 ? -6.522 -6.237 -1.127 1.00 95.38 214 TYR A O 1
ATOM 1674 N N . VAL A 1 215 ? -5.026 -5.310 -2.525 1.00 91.69 215 VAL A N 1
ATOM 1675 C CA . VAL A 1 215 ? -5.918 -4.265 -3.051 1.00 91.69 215 VAL A CA 1
ATOM 1676 C C . VAL A 1 215 ? -5.898 -4.242 -4.571 1.00 91.69 215 VAL A C 1
ATOM 1678 O O . VAL A 1 215 ? -4.863 -4.468 -5.194 1.00 91.69 215 VAL A O 1
ATOM 1681 N N . ARG A 1 216 ? -7.052 -3.963 -5.181 1.00 86.69 216 ARG A N 1
ATOM 1682 C CA . ARG A 1 216 ? -7.192 -3.860 -6.643 1.00 86.69 216 ARG A CA 1
ATOM 1683 C C . ARG A 1 216 ? -7.291 -2.421 -7.135 1.00 86.69 216 ARG A C 1
ATOM 1685 O O . ARG A 1 216 ? -6.841 -2.132 -8.237 1.00 86.69 216 ARG A O 1
ATOM 1692 N N . HIS A 1 217 ? -7.846 -1.529 -6.328 1.00 85.25 217 HIS A N 1
ATOM 1693 C CA . HIS A 1 217 ? -7.986 -0.120 -6.667 1.00 85.25 217 HIS A CA 1
ATOM 1694 C C . HIS A 1 217 ? -7.285 0.749 -5.633 1.00 85.25 217 HIS A C 1
ATOM 1696 O O . HIS A 1 217 ? -7.162 0.395 -4.459 1.00 85.25 217 HIS A O 1
ATOM 1702 N N . GLY A 1 218 ? -6.835 1.917 -6.067 1.00 87.50 218 GLY A N 1
ATOM 1703 C CA . GLY A 1 218 ? -6.454 2.983 -5.162 1.00 87.50 218 GLY A CA 1
ATOM 1704 C C . GLY A 1 218 ? -7.660 3.575 -4.419 1.00 87.50 218 GLY A C 1
ATOM 1705 O O . GLY A 1 218 ? -8.728 2.961 -4.308 1.00 87.50 218 GLY A O 1
ATOM 1706 N N . GLY A 1 219 ? -7.509 4.793 -3.909 1.00 88.75 219 GLY A N 1
ATOM 1707 C CA . GLY A 1 219 ? -8.561 5.464 -3.145 1.00 88.75 219 GLY A CA 1
ATOM 1708 C C . GLY A 1 219 ? -8.420 5.290 -1.633 1.00 88.75 219 GLY A C 1
ATOM 1709 O O . GLY A 1 219 ? -7.313 5.137 -1.121 1.00 88.75 219 GLY A O 1
ATOM 1710 N N . ASN A 1 220 ? -9.543 5.361 -0.921 1.00 90.50 220 ASN A N 1
ATOM 1711 C CA . ASN A 1 220 ? -9.596 5.527 0.525 1.00 90.50 220 ASN A CA 1
ATOM 1712 C C . ASN A 1 220 ? -10.134 4.284 1.237 1.00 90.50 220 ASN A C 1
ATOM 1714 O O . ASN A 1 220 ? -11.148 3.701 0.845 1.00 90.50 220 ASN A O 1
ATOM 1718 N N . TYR A 1 221 ? -9.462 3.926 2.324 1.00 93.75 221 TYR A N 1
ATOM 1719 C CA . TYR A 1 221 ? -9.671 2.700 3.074 1.00 93.75 221 TYR A CA 1
ATOM 1720 C C . TYR A 1 221 ? -9.601 2.943 4.577 1.00 93.75 221 TYR A C 1
ATOM 1722 O O . TYR A 1 221 ? -8.972 3.895 5.049 1.00 93.75 221 TYR A O 1
ATOM 1730 N N . TYR A 1 222 ? -10.218 2.053 5.342 1.00 95.00 222 TYR A N 1
ATOM 1731 C CA . TYR A 1 222 ? -9.952 1.960 6.766 1.00 95.00 222 TYR A CA 1
ATOM 1732 C C . TYR A 1 222 ? -9.823 0.512 7.223 1.00 95.00 222 TYR A C 1
ATOM 1734 O O . TYR A 1 222 ? -10.474 -0.395 6.700 1.00 95.00 222 TYR A O 1
ATOM 1742 N N . LEU A 1 223 ? -8.971 0.317 8.223 1.00 96.69 223 LEU A N 1
ATOM 1743 C CA . LEU A 1 223 ? -8.873 -0.910 9.001 1.00 96.69 223 LEU A CA 1
ATOM 1744 C C . LEU A 1 223 ? -9.576 -0.697 10.335 1.00 96.69 223 LEU A C 1
ATOM 1746 O O . LEU A 1 223 ? -9.383 0.341 10.963 1.00 96.69 223 LEU A O 1
ATOM 1750 N N . LYS A 1 224 ? -10.346 -1.685 10.779 1.00 94.81 224 LYS A N 1
ATOM 1751 C CA . LYS A 1 224 ? -10.942 -1.744 12.121 1.00 94.81 224 LYS A CA 1
ATOM 1752 C C . LYS A 1 224 ? -10.804 -3.153 12.673 1.00 94.81 224 LYS A C 1
ATOM 1754 O O . LYS A 1 224 ? -10.741 -4.101 11.891 1.00 94.81 224 LYS A O 1
ATOM 1759 N N . SER A 1 225 ? -10.806 -3.303 13.994 1.00 93.56 225 SER A N 1
ATOM 1760 C CA . SER A 1 225 ? -10.950 -4.626 14.604 1.00 93.56 225 SER A CA 1
ATOM 1761 C C . SER A 1 225 ? -12.250 -5.283 14.155 1.00 93.56 225 SER A C 1
ATOM 1763 O O . SER A 1 225 ? -13.29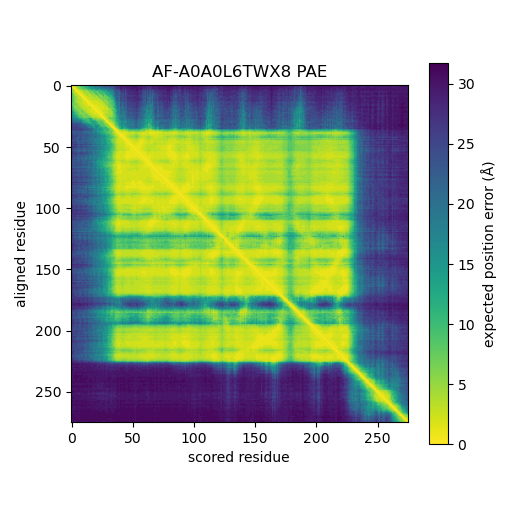8 -4.631 14.085 1.00 93.56 225 SER A O 1
ATOM 1765 N N . GLU A 1 226 ? -12.184 -6.575 13.853 1.00 89.12 226 GLU A N 1
ATOM 1766 C CA . GLU A 1 226 ? -13.388 -7.364 13.637 1.00 89.12 226 GLU A CA 1
ATOM 1767 C C . GLU A 1 226 ? -14.162 -7.455 14.944 1.00 89.12 226 GLU A C 1
ATOM 1769 O O . GLU A 1 226 ? -13.629 -7.867 15.978 1.00 89.12 226 GLU A O 1
ATOM 1774 N N . SER A 1 227 ? -15.433 -7.061 14.907 1.00 69.31 227 SER A N 1
ATOM 1775 C CA . SER A 1 227 ? -16.339 -7.438 15.978 1.00 69.31 227 SER A CA 1
ATOM 1776 C C . SER A 1 227 ? -16.829 -8.859 15.715 1.00 69.31 227 SER A C 1
ATOM 1778 O O . SER A 1 227 ? -17.016 -9.269 14.571 1.00 69.31 227 SER A O 1
ATOM 1780 N N . THR A 1 228 ? -17.073 -9.620 16.778 1.00 50.88 228 THR A N 1
ATOM 1781 C CA . THR A 1 228 ? -17.659 -10.969 16.684 1.00 50.88 228 THR A CA 1
ATOM 1782 C C . THR A 1 228 ? -19.076 -10.957 16.085 1.00 50.88 228 THR A C 1
ATOM 1784 O O . THR A 1 228 ? -19.585 -12.015 15.726 1.00 50.88 228 THR A O 1
ATOM 1787 N N . ASP A 1 229 ? -19.674 -9.770 15.934 1.00 48.09 229 ASP A N 1
ATOM 1788 C CA . ASP A 1 229 ? -20.984 -9.528 15.329 1.00 48.09 229 ASP A CA 1
ATOM 1789 C C . ASP A 1 229 ? -20.907 -9.174 13.825 1.00 48.09 229 ASP A C 1
ATOM 1791 O O . ASP A 1 229 ? -21.927 -9.209 13.141 1.00 48.09 229 ASP A O 1
ATOM 1795 N N . ASP A 1 230 ? -19.715 -8.882 13.282 1.00 41.59 230 ASP A N 1
ATOM 1796 C CA . ASP A 1 230 ? -19.500 -8.501 11.871 1.00 41.59 230 ASP A CA 1
ATOM 1797 C C . ASP A 1 230 ? -19.237 -9.712 10.947 1.00 41.59 230 ASP A C 1
ATOM 1799 O O . ASP A 1 230 ? -18.804 -9.545 9.803 1.00 41.59 230 ASP A O 1
ATOM 1803 N N . ALA A 1 231 ? -19.497 -10.941 11.417 1.00 40.72 231 ALA A N 1
ATOM 1804 C CA . ALA A 1 231 ? -19.381 -12.159 10.616 1.00 40.72 231 ALA A CA 1
ATOM 1805 C C . ALA A 1 231 ? -20.375 -12.122 9.443 1.00 40.72 231 ALA A C 1
ATOM 1807 O O . ALA A 1 231 ? -21.511 -12.594 9.517 1.00 40.72 231 ALA A O 1
ATOM 1808 N N . THR A 1 232 ? -19.928 -11.544 8.335 1.00 41.19 232 THR A N 1
ATOM 1809 C CA . THR A 1 232 ? -20.664 -11.516 7.081 1.00 41.19 232 THR A CA 1
ATOM 1810 C C . THR A 1 232 ? -20.510 -12.898 6.462 1.00 41.19 232 THR A C 1
ATOM 1812 O O . THR A 1 232 ? -19.478 -13.226 5.880 1.00 41.19 232 THR A O 1
ATOM 1815 N N . ILE A 1 233 ? -21.510 -13.759 6.654 1.00 43.28 233 ILE A N 1
ATOM 1816 C CA . ILE A 1 233 ? -21.571 -15.051 5.970 1.00 43.28 233 ILE A CA 1
ATOM 1817 C C . ILE A 1 233 ? -21.784 -14.751 4.484 1.00 43.28 233 ILE A C 1
ATOM 1819 O O . ILE A 1 233 ? -22.888 -14.388 4.077 1.00 43.28 233 ILE A O 1
ATOM 1823 N N . ASN A 1 234 ? -20.733 -14.897 3.675 1.00 35.50 234 ASN A N 1
ATOM 1824 C CA . ASN A 1 234 ? -20.875 -14.927 2.223 1.00 35.50 234 ASN A CA 1
ATOM 1825 C C . ASN A 1 234 ? -21.794 -16.101 1.863 1.00 35.50 234 ASN A C 1
ATOM 1827 O O . ASN A 1 234 ? -21.530 -17.247 2.231 1.00 35.50 234 ASN A O 1
ATOM 1831 N N . SER A 1 235 ? -22.897 -15.815 1.163 1.00 40.59 235 SER A N 1
ATOM 1832 C CA . SER A 1 235 ? -23.922 -16.808 0.807 1.00 40.59 235 SER A CA 1
ATOM 1833 C C . SER A 1 235 ? -23.383 -17.985 -0.004 1.00 40.59 235 SER A C 1
ATOM 1835 O O . SER A 1 235 ? -24.019 -19.037 -0.056 1.00 40.59 235 SER A O 1
ATOM 1837 N N . ASP A 1 236 ? -22.216 -17.808 -0.616 1.00 39.28 236 ASP A N 1
ATOM 1838 C CA . ASP A 1 236 ? -21.649 -18.733 -1.587 1.00 39.28 236 ASP A CA 1
ATOM 1839 C C . ASP A 1 236 ? -20.875 -19.890 -0.924 1.00 39.28 236 ASP A C 1
ATOM 1841 O O . ASP A 1 236 ? -20.642 -20.912 -1.567 1.00 39.28 236 ASP A O 1
ATOM 1845 N N . ASP A 1 237 ? -20.579 -19.794 0.381 1.00 38.50 237 ASP A N 1
ATOM 1846 C CA . ASP A 1 237 ? -19.868 -20.828 1.155 1.00 38.50 237 ASP A CA 1
ATOM 1847 C C . ASP A 1 237 ? -20.792 -21.746 1.981 1.00 38.50 237 ASP A C 1
ATOM 1849 O O . ASP A 1 237 ? -20.325 -22.626 2.715 1.00 38.50 237 ASP A O 1
ATOM 1853 N N . VAL A 1 238 ? -22.119 -21.611 1.860 1.00 39.31 238 VAL A N 1
ATOM 1854 C CA . VAL A 1 238 ? -23.072 -22.472 2.584 1.00 39.31 238 VAL A CA 1
ATOM 1855 C C . VAL A 1 238 ? -23.204 -23.835 1.894 1.00 39.31 238 VAL A C 1
ATOM 1857 O O . VAL A 1 238 ? -24.212 -24.180 1.277 1.00 39.31 238 VAL A O 1
ATOM 1860 N N . VAL A 1 239 ? -22.181 -24.675 2.048 1.00 36.72 239 VAL A N 1
ATOM 1861 C CA . VAL A 1 239 ? -22.307 -26.118 1.829 1.00 36.72 239 VAL A CA 1
ATOM 1862 C C . VAL A 1 239 ? -23.026 -26.703 3.047 1.00 36.72 239 VAL A C 1
ATOM 1864 O O . VAL A 1 239 ? -22.435 -26.891 4.111 1.00 36.72 239 VAL A O 1
ATOM 1867 N N . LEU A 1 240 ? -24.313 -27.026 2.873 1.00 40.22 240 LEU A N 1
ATOM 1868 C CA . LEU A 1 240 ? -25.251 -27.594 3.864 1.00 40.22 240 LEU A CA 1
ATOM 1869 C C . LEU A 1 240 ? -24.734 -28.810 4.674 1.00 40.22 240 LEU A C 1
ATOM 1871 O O . LEU A 1 240 ? -25.377 -29.223 5.633 1.00 40.22 240 LEU A O 1
ATOM 1875 N N . GLY A 1 241 ? -23.584 -29.390 4.319 1.00 36.78 241 GLY A N 1
ATOM 1876 C CA . GLY A 1 241 ? -22.997 -30.562 4.975 1.00 36.78 241 GLY A CA 1
ATOM 1877 C C . GLY A 1 241 ? -22.102 -30.295 6.194 1.00 36.78 241 GLY A C 1
ATOM 1878 O O . GLY A 1 241 ? -21.764 -31.254 6.879 1.00 36.78 241 GLY A O 1
ATOM 1879 N N . LYS A 1 242 ? -21.706 -29.046 6.491 1.00 39.34 242 LYS A N 1
ATOM 1880 C CA . LYS A 1 242 ? -20.768 -28.725 7.601 1.00 39.34 242 LYS A CA 1
ATOM 1881 C C . LYS A 1 242 ? -21.383 -27.975 8.792 1.00 39.34 242 LYS A C 1
ATOM 1883 O O . LYS A 1 242 ? -20.683 -27.635 9.740 1.00 39.34 242 LYS A O 1
ATOM 1888 N N . ILE A 1 243 ? -22.697 -27.760 8.782 1.00 43.56 243 ILE A N 1
ATOM 1889 C CA . ILE A 1 243 ? -23.414 -27.024 9.839 1.00 43.56 243 ILE A CA 1
ATOM 1890 C C . ILE A 1 243 ? -23.455 -27.812 11.164 1.00 43.56 243 ILE A C 1
ATOM 1892 O O . ILE A 1 243 ? -23.467 -27.211 12.232 1.00 43.56 243 ILE A O 1
ATOM 1896 N N . GLY A 1 244 ? -23.390 -29.148 11.124 1.00 40.38 244 GLY A N 1
ATOM 1897 C CA . GLY A 1 244 ? -23.440 -29.983 12.333 1.00 40.38 244 GLY A CA 1
ATOM 1898 C C . GLY A 1 244 ? -22.266 -29.789 13.304 1.00 40.38 244 GLY A C 1
ATOM 1899 O O . GLY A 1 244 ? -22.433 -29.997 14.501 1.00 40.38 244 GLY A O 1
ATOM 1900 N N . GLU A 1 245 ? -21.098 -29.353 12.820 1.00 45.09 245 GLU A N 1
ATOM 1901 C CA . GLU A 1 245 ? -19.905 -29.157 13.663 1.00 45.09 245 GLU A CA 1
ATOM 1902 C C . GLU A 1 245 ? -19.743 -27.704 14.147 1.00 45.09 245 GLU A C 1
ATOM 1904 O O . GLU A 1 245 ? -19.155 -27.466 15.201 1.00 45.09 245 GLU A O 1
ATOM 1909 N N . LEU A 1 246 ? -20.319 -26.733 13.426 1.00 43.03 246 LEU A N 1
ATOM 1910 C CA . LEU A 1 246 ? -20.200 -25.295 13.714 1.00 43.03 246 LEU A CA 1
ATOM 1911 C C . LEU A 1 246 ? -21.100 -24.806 14.860 1.00 43.03 246 LEU A C 1
ATOM 1913 O O . LEU A 1 246 ? -20.841 -23.749 15.430 1.00 43.03 246 LEU A O 1
ATOM 1917 N N . PHE A 1 247 ? -22.127 -25.573 15.237 1.00 49.84 247 PHE A N 1
ATOM 1918 C CA . PHE A 1 247 ? -23.111 -25.168 16.250 1.00 49.84 247 PHE A CA 1
ATOM 1919 C C . PHE A 1 247 ? -23.119 -26.059 17.496 1.00 49.84 247 PHE A C 1
ATOM 1921 O O . PHE A 1 247 ? -24.159 -26.242 18.130 1.00 49.84 247 PHE A O 1
ATOM 1928 N N . SER A 1 248 ? -21.962 -26.591 17.899 1.00 45.88 248 SER A N 1
ATOM 1929 C CA . SER A 1 248 ? -21.836 -27.187 19.232 1.00 45.88 248 SER A CA 1
ATOM 1930 C C . SER A 1 248 ? -21.485 -26.113 20.274 1.00 45.88 248 SER A C 1
ATOM 1932 O O . SER A 1 248 ? -20.520 -25.363 20.133 1.00 45.88 248 SER A O 1
ATOM 1934 N N . GLY A 1 249 ? -22.294 -26.011 21.332 1.00 52.78 249 GLY A N 1
ATOM 1935 C CA . GLY A 1 249 ? -22.062 -25.094 22.454 1.00 52.78 249 GLY A CA 1
ATOM 1936 C C . GLY A 1 249 ? -22.902 -23.811 22.438 1.00 52.78 249 GLY A C 1
ATOM 1937 O O . GLY A 1 249 ? -23.954 -23.744 21.808 1.00 52.78 249 GLY A O 1
ATOM 1938 N N . LYS A 1 250 ? -22.444 -22.806 23.205 1.00 46.84 250 LYS A N 1
ATOM 1939 C CA . LYS A 1 250 ? -23.176 -21.594 23.650 1.00 46.84 250 LYS A CA 1
ATOM 1940 C C . LYS A 1 250 ? -24.019 -20.884 22.577 1.00 46.84 250 LYS A C 1
ATOM 1942 O O . LYS A 1 250 ? -25.045 -20.315 22.927 1.00 46.84 250 LYS A O 1
ATOM 1947 N N . ILE A 1 251 ? -23.638 -20.964 21.303 1.00 49.81 251 ILE A N 1
ATOM 1948 C CA . ILE A 1 251 ? -24.355 -20.353 20.173 1.00 49.81 251 ILE A CA 1
ATOM 1949 C C . ILE A 1 251 ? -25.749 -20.975 19.979 1.00 49.81 251 ILE A C 1
ATOM 1951 O O . ILE A 1 251 ? -26.720 -20.249 19.778 1.00 49.81 251 ILE A O 1
ATOM 1955 N N . ALA A 1 252 ? -25.891 -22.296 20.133 1.00 49.94 252 ALA A N 1
ATOM 1956 C CA . ALA A 1 252 ? -27.195 -22.960 20.056 1.00 49.94 252 ALA A CA 1
ATOM 1957 C C . ALA A 1 252 ? -28.136 -22.513 21.193 1.00 49.94 252 ALA A C 1
ATOM 1959 O O . ALA A 1 252 ? -29.339 -22.363 20.985 1.00 49.94 252 ALA A O 1
ATOM 1960 N N . ALA A 1 253 ? -27.581 -22.236 22.379 1.00 49.16 253 ALA A N 1
ATOM 1961 C CA . ALA A 1 253 ? -28.339 -21.714 23.514 1.00 49.16 253 ALA A CA 1
ATOM 1962 C C . ALA A 1 253 ? -28.773 -20.253 23.293 1.00 49.16 253 ALA A C 1
ATOM 1964 O O . ALA A 1 253 ? -29.917 -19.917 23.580 1.00 49.16 253 ALA A O 1
ATOM 1965 N N . THR A 1 254 ? -27.906 -19.407 22.724 1.00 48.75 254 THR A N 1
ATOM 1966 C CA . THR A 1 254 ? -28.226 -18.003 22.405 1.00 48.75 254 THR A CA 1
ATOM 1967 C C . THR A 1 254 ? -29.317 -17.880 21.337 1.00 48.75 254 THR A C 1
ATOM 1969 O O . THR A 1 254 ? -30.198 -17.028 21.451 1.00 48.75 254 THR A O 1
ATOM 1972 N N . ILE A 1 255 ? -29.313 -18.755 20.327 1.00 49.75 255 ILE A N 1
ATOM 1973 C CA . ILE A 1 255 ? -30.353 -18.769 19.288 1.00 49.75 255 ILE A CA 1
ATOM 1974 C C . ILE A 1 255 ? -31.685 -19.293 19.855 1.00 49.75 255 ILE A C 1
ATOM 1976 O O . ILE A 1 255 ? -32.734 -18.719 19.571 1.00 49.75 255 ILE A O 1
ATOM 1980 N N . ALA A 1 256 ? -31.669 -20.328 20.702 1.00 49.31 256 ALA A N 1
ATOM 1981 C CA . ALA A 1 256 ? -32.885 -20.832 21.348 1.00 49.31 256 ALA A CA 1
ATOM 1982 C C . ALA A 1 256 ? -33.555 -19.780 22.258 1.00 49.31 256 ALA A C 1
ATOM 1984 O O . ALA A 1 256 ? -34.784 -19.669 22.266 1.00 49.31 256 ALA A O 1
ATOM 1985 N N . ASP A 1 257 ? -32.755 -18.971 22.961 1.00 44.62 257 ASP A N 1
ATOM 1986 C CA . ASP A 1 257 ? -33.235 -17.891 23.834 1.00 44.62 257 ASP A CA 1
ATOM 1987 C C . ASP A 1 257 ? -33.842 -16.724 23.028 1.00 44.62 257 ASP A C 1
ATOM 1989 O O . ASP A 1 257 ? -34.864 -16.159 23.415 1.00 44.62 257 ASP A O 1
ATOM 1993 N N . CYS A 1 258 ? -33.297 -16.425 21.840 1.00 45.06 258 CYS A N 1
ATOM 1994 C CA . CYS A 1 258 ? -33.832 -15.386 20.948 1.00 45.06 258 CYS A CA 1
ATOM 1995 C C . CYS A 1 258 ? -35.182 -15.748 20.305 1.00 45.06 258 CYS A C 1
ATOM 1997 O O . CYS A 1 258 ? -35.955 -14.852 19.964 1.00 45.06 258 CYS A O 1
ATOM 1999 N N . PHE A 1 259 ? -35.481 -17.038 20.124 1.00 46.56 259 PHE A N 1
ATOM 2000 C CA . PHE A 1 259 ? -36.683 -17.485 19.406 1.00 46.56 259 PHE A CA 1
ATOM 2001 C C . PHE A 1 259 ? -37.735 -18.171 20.289 1.00 46.56 259 PHE A C 1
ATOM 2003 O O . PHE A 1 259 ? -38.798 -18.543 19.784 1.00 46.56 259 PHE A O 1
ATOM 2010 N N . GLY A 1 260 ? -37.479 -18.328 21.595 1.00 34.84 260 GLY A N 1
ATOM 2011 C CA . GLY A 1 260 ? -38.429 -18.903 22.556 1.00 34.84 260 GLY A CA 1
ATOM 2012 C C . GLY A 1 260 ? -38.895 -20.321 22.201 1.00 34.84 260 GLY A C 1
ATOM 2013 O O . GLY A 1 260 ? -39.978 -20.743 22.612 1.00 34.84 260 GLY A O 1
ATOM 2014 N N . LYS A 1 261 ? -38.115 -21.044 21.389 1.00 43.78 261 LYS A N 1
ATOM 2015 C CA . LYS A 1 261 ? -38.425 -22.385 20.889 1.00 43.78 261 LYS A CA 1
ATOM 2016 C C . LYS A 1 261 ? -37.178 -23.254 20.931 1.00 43.78 261 LYS A C 1
ATOM 2018 O O . LYS A 1 261 ? -36.107 -22.846 20.492 1.00 43.78 261 LYS A O 1
ATOM 2023 N N . THR A 1 262 ? -37.346 -24.476 21.417 1.00 42.62 262 THR A N 1
ATOM 2024 C CA . THR A 1 262 ? -36.340 -25.532 21.323 1.00 42.62 262 THR A CA 1
ATOM 2025 C C . THR A 1 262 ? -36.151 -25.907 19.853 1.00 42.62 262 THR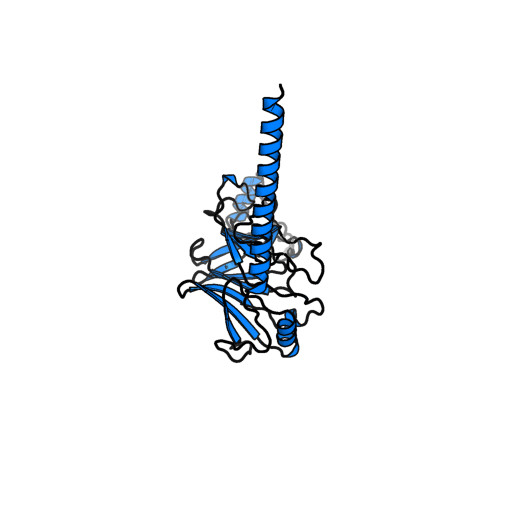 A C 1
ATOM 2027 O O . THR A 1 262 ? -37.124 -26.211 19.163 1.00 42.62 262 THR A O 1
ATOM 2030 N N . ILE A 1 263 ? -34.911 -25.873 19.364 1.00 44.38 263 ILE A N 1
ATOM 2031 C CA . ILE A 1 263 ? -34.563 -26.389 18.037 1.00 44.38 263 ILE A CA 1
ATOM 2032 C C . ILE A 1 263 ? -34.403 -27.905 18.180 1.00 44.38 263 ILE A C 1
ATOM 2034 O O . ILE A 1 263 ? -33.464 -28.365 18.827 1.00 44.38 263 ILE A O 1
ATOM 2038 N N . GLU A 1 264 ? -35.332 -28.681 17.621 1.00 41.69 264 GLU A N 1
ATOM 2039 C CA . GLU A 1 264 ? -35.163 -30.130 17.486 1.00 41.69 264 GLU A CA 1
ATOM 2040 C C . GLU A 1 264 ? -34.286 -30.437 16.265 1.00 41.69 264 GLU A C 1
ATOM 2042 O O . GLU A 1 264 ? -34.588 -30.033 15.139 1.00 41.69 264 GLU A O 1
ATOM 2047 N N . ASP A 1 265 ? -33.189 -31.157 16.507 1.00 41.84 265 ASP A N 1
ATOM 2048 C CA . ASP A 1 265 ? -32.325 -31.721 15.473 1.00 41.84 265 ASP A CA 1
ATOM 2049 C C . ASP A 1 265 ? -33.129 -32.706 14.611 1.00 41.84 265 ASP A C 1
ATOM 2051 O O . ASP A 1 265 ? -33.570 -33.758 15.073 1.00 41.84 265 ASP A O 1
ATOM 2055 N N . THR A 1 266 ? -33.337 -32.358 13.343 1.00 43.19 266 THR A N 1
ATOM 2056 C CA . THR A 1 266 ? -34.043 -33.207 12.371 1.00 43.19 266 THR A CA 1
ATOM 2057 C C . THR A 1 266 ? -33.095 -34.039 11.501 1.00 43.19 266 THR A C 1
ATOM 2059 O O . THR A 1 266 ? -33.562 -34.778 10.634 1.00 43.19 266 THR A O 1
ATOM 2062 N N . VAL A 1 267 ? -31.777 -34.011 11.742 1.00 44.97 267 VAL A N 1
ATOM 2063 C CA . VAL A 1 267 ? -30.788 -34.724 10.908 1.00 44.97 267 VAL A CA 1
ATOM 2064 C C . VAL A 1 267 ? -30.498 -36.150 11.409 1.00 44.97 267 VAL A C 1
ATOM 2066 O O . VAL A 1 267 ? -29.972 -36.973 10.662 1.00 44.97 267 VAL A O 1
ATOM 2069 N N . THR A 1 268 ? -30.952 -36.531 12.607 1.00 41.44 268 THR A N 1
ATOM 2070 C CA . THR A 1 268 ? -30.911 -37.930 13.094 1.00 41.44 268 THR A CA 1
ATOM 2071 C C . THR A 1 268 ? -32.217 -38.721 12.893 1.00 41.44 268 THR A C 1
ATOM 2073 O O . THR A 1 268 ? -32.370 -39.833 13.401 1.00 41.44 268 THR A O 1
ATOM 2076 N N . GLY A 1 269 ? -33.143 -38.225 12.066 1.00 36.41 269 GLY A N 1
ATOM 2077 C CA . GLY A 1 269 ? -34.419 -38.877 11.732 1.00 36.41 269 GLY A CA 1
ATOM 2078 C C . GLY A 1 269 ? -34.337 -40.053 10.745 1.00 36.41 269 GLY A C 1
ATOM 2079 O O . GLY A 1 269 ? -35.144 -40.127 9.820 1.00 36.41 269 GLY A O 1
ATOM 2080 N N . GLY A 1 270 ? -33.385 -40.981 10.900 1.00 31.83 270 GLY A N 1
ATOM 2081 C CA . GLY A 1 270 ? -33.177 -42.030 9.897 1.00 31.83 270 GLY A CA 1
ATOM 2082 C C . GLY A 1 270 ? -32.409 -43.279 10.323 1.00 31.83 270 GLY A C 1
ATOM 2083 O O . GLY A 1 270 ? -31.425 -43.614 9.672 1.00 31.83 270 GLY A O 1
ATOM 2084 N N . ARG A 1 271 ? -32.882 -44.024 11.335 1.00 28.86 271 ARG A N 1
ATOM 2085 C CA . ARG A 1 271 ? -32.829 -45.507 11.336 1.00 28.86 271 ARG A CA 1
ATOM 2086 C C . ARG A 1 271 ? -33.705 -46.111 12.439 1.00 28.86 271 ARG A C 1
ATOM 2088 O O . ARG A 1 271 ? -33.247 -46.412 13.534 1.00 28.86 271 ARG A O 1
ATOM 2095 N N . PHE A 1 272 ? -34.957 -46.399 12.093 1.00 30.55 272 PHE A N 1
ATOM 2096 C CA . PHE A 1 272 ? -35.657 -47.536 12.684 1.00 30.55 272 PHE A CA 1
ATOM 2097 C C . PHE A 1 272 ? -35.148 -48.818 12.010 1.00 30.55 272 PHE A C 1
ATOM 2099 O O . PHE A 1 272 ? -35.346 -49.021 10.812 1.00 30.55 272 PHE A O 1
ATOM 2106 N N . LYS A 1 273 ? -34.523 -49.708 12.781 1.00 29.31 273 LYS A N 1
ATOM 2107 C CA . LYS A 1 273 ? -34.639 -51.155 12.570 1.00 29.31 273 LYS A CA 1
ATOM 2108 C C . LYS A 1 273 ? -34.972 -51.783 13.916 1.00 29.31 273 LYS A C 1
ATOM 2110 O O . LYS A 1 273 ? -34.153 -51.765 14.825 1.00 29.31 273 LYS A O 1
ATOM 2115 N N . GLN A 1 274 ? -36.197 -52.290 14.012 1.00 33.41 274 GLN A N 1
ATOM 2116 C CA . GLN A 1 274 ? -36.610 -53.233 15.042 1.00 33.41 274 GLN A CA 1
ATOM 2117 C C . GLN A 1 274 ? -35.846 -54.549 14.852 1.00 33.41 274 GLN A C 1
ATOM 2119 O O . GLN A 1 274 ? -35.821 -55.083 13.741 1.00 33.41 274 GLN A O 1
ATOM 2124 N N . HIS A 1 275 ? -35.258 -55.054 15.933 1.00 34.16 275 HIS A N 1
ATOM 2125 C CA . HIS A 1 275 ? -35.506 -56.400 16.447 1.00 34.16 275 HIS A CA 1
ATOM 2126 C C . HIS A 1 275 ? -35.215 -56.425 17.944 1.00 34.16 275 HIS A C 1
ATOM 2128 O O . HIS A 1 275 ? -34.200 -55.815 18.345 1.00 34.16 275 HIS A O 1
#

Secondary structure (DSSP, 8-state):
-HHHHHHHHHHHHHHHHHHHHHHHHHHHHHHHHHHHS-EE-TTPPPSB--SBTTB-EEEE--TT-EE-HHHHHHHHHHT--EEEEEEETTEEEEEEE--HHHHT-TT--S-EE--EEEE---GGG--TT--TTTEEEEEEEEEEEEEEEEEEEEE-TTT--TT-EEEEEEEE---TT--BTB--B--TT-----S--EEEEEEEE-BTTEEEEEEEEEEEEEEEEPPTT-----GGG--TTSHHHHT-SHHHHHHHHHHTS-----TT-------